Protein AF-A0A859IJ41-F1 (afdb_monomer_lite)

Secondary structure (DSSP, 8-state):
--GGGPPPPP-PPPPHHHHHHHHHHHHHHHHHHHHHHHHHHHHHHHHHHHHHHHHHHTTS--HHHHHHHHHHHHHHHHHHHHHHHHHHHHS-HHHHHHHHHHHHHHHHHHHHH-GGGGSSHHHHHHHHHHHHHHHTTSHHHHHHHHHHHS-TTTHHHHHHHHHHHHHHHH-STTHHHHHTTT-SEE--BHHHHB-TTT-BTTBPPBPHHHHHHHHHT-EE--B-B-STT--TT-SSHHHHHIIIIIIS--S---BS-HHHHHHHHHHT-

pLDDT: mean 85.15, std 8.16, range [50.81, 94.88]

Foldseek 3Di:
DDDPFAADDDDDDDDPVCCVVVLVVVLVVVLVCLQLLLLLLLLLVCLLVVCVVVCVVVVNDDPVLSVVLVVLLVVLLVVLLVVLLVVLVRGDLVCQSVVLSVQLNVLSVCCVPPCVCSNDSVSSSVSSNSNSNSSNSSPNNSVVSLPVSDDPVCSVVSVVVSCCSNVSSNPDPCVVVVCLVPAQADEEALCQQWPPVPAAAVRTDGDCVLVSCVVSVHAYEYDDQEQVDDPNRYPGSLVVLCCVVVPSVHPYYHYPCVVVVVVSVVVVD

InterPro domains:
  IPR011701 Major facilitator superfamily [PF07690] (34-172)
  IPR017946 PLC-like phosphodiesterase, TIM beta/alpha-barrel domain superfamily [SSF51695] (171-265)
  IPR021159 Glycerate/sugar phosphate transporter, conserved site [PS00942] (154-170)
  IPR030395 Glycerophosphodiester phosphodiesterase domain [PF03009] (176-260)
  IPR036259 MFS transporter superfamily [G3DSA:1.20.1250.20] (18-194)
  IPR036259 MFS transporter superfamily [SSF103473] (9-192)
  IPR051337 Organophosphate:Pi Antiporter [PTHR43826] (9-180)

Organism: Glaesserella parasuis (NCBI:txid738)

Sequence (269 aa):
MFGPFKPAPHIPELPKEKIDSTYNRLRWQVFAGIFFGYAAYYFVRANFDLAQKGLIEAGMYTKAELGVIGTAAGLAYGLSKFFMATISDRSNPRVFLPFGLLLSGLCMTMMGLMPWATSGILVMWVMIFLNGWFQGMGWPPCGRTMVHWWSKSERGTIVSIWNTAHNLGGMVPGAMAEVAKYADGVGPGWYMLIDKEKSKVGNIVYTPLVKELAQYKMELHPYTVRKDALPELFTNIDEMYDALLNKAGATAVFTDFPDTGVEFLKKGK

Radius of gyration: 24.23 Å; chains: 1; bounding box: 66×49×61 Å

Structure (mmCIF, N/CA/C/O backbone):
data_AF-A0A859IJ41-F1
#
_entry.id   AF-A0A859IJ41-F1
#
loop_
_atom_site.group_PDB
_atom_site.id
_atom_site.type_symbol
_atom_site.label_atom_id
_atom_site.label_alt_id
_atom_site.label_comp_id
_atom_site.label_asym_id
_atom_site.label_entity_id
_atom_site.label_seq_id
_atom_site.pdbx_PDB_ins_code
_atom_site.Cartn_x
_atom_site.Cartn_y
_atom_site.Cartn_z
_atom_site.occupancy
_atom_site.B_iso_or_equiv
_atom_site.auth_seq_id
_atom_site.auth_comp_id
_atom_site.auth_asym_id
_atom_site.auth_atom_id
_atom_site.pdbx_PDB_model_num
ATOM 1 N N . MET A 1 1 ? -24.749 14.370 11.837 1.00 57.69 1 MET A N 1
ATOM 2 C CA . MET A 1 1 ? -24.092 13.501 10.839 1.00 57.69 1 MET A CA 1
ATOM 3 C C . MET A 1 1 ? -25.152 12.838 9.984 1.00 57.69 1 MET A C 1
ATOM 5 O O . MET A 1 1 ? -26.158 12.401 10.537 1.00 57.69 1 MET A O 1
ATOM 9 N N . PHE A 1 2 ? -24.967 12.820 8.668 1.00 60.72 2 PHE A N 1
ATOM 10 C CA . PHE A 1 2 ? -25.994 12.381 7.725 1.00 60.72 2 PHE A CA 1
ATOM 11 C C . PHE A 1 2 ? -25.864 10.886 7.398 1.00 60.72 2 PHE A C 1
ATOM 13 O O . PHE A 1 2 ? -24.758 10.371 7.243 1.00 60.72 2 PHE A O 1
ATOM 20 N N . GLY A 1 3 ? -27.008 10.203 7.299 1.00 69.81 3 GLY A N 1
ATOM 21 C CA . GLY A 1 3 ? -27.119 8.853 6.738 1.00 69.81 3 GLY A CA 1
ATOM 22 C C . GLY A 1 3 ? -26.266 7.765 7.423 1.00 69.81 3 GLY A C 1
ATOM 23 O O . GLY A 1 3 ? -26.246 7.696 8.655 1.00 69.81 3 GLY A O 1
ATOM 24 N N . PRO A 1 4 ? -25.590 6.892 6.649 1.00 70.44 4 PRO A N 1
ATOM 25 C CA . PRO A 1 4 ? -24.960 5.659 7.138 1.00 70.44 4 PRO A CA 1
ATOM 26 C C . PRO A 1 4 ? -23.693 5.889 7.981 1.00 70.44 4 PRO A C 1
ATOM 28 O O . PRO A 1 4 ? -23.189 4.957 8.600 1.00 70.44 4 PRO A O 1
ATOM 31 N N . PHE A 1 5 ? -23.187 7.125 8.060 1.00 78.50 5 PHE A N 1
ATOM 32 C CA . PHE A 1 5 ? -21.985 7.448 8.834 1.00 78.50 5 PHE A CA 1
ATOM 33 C C . PHE A 1 5 ? -22.245 7.735 10.312 1.00 78.50 5 PHE A C 1
ATOM 35 O O . PHE A 1 5 ? -21.284 7.923 11.055 1.00 78.50 5 PHE A O 1
ATOM 42 N N . LYS A 1 6 ? -23.509 7.773 10.756 1.00 80.56 6 LYS A N 1
ATOM 43 C CA . LYS A 1 6 ? -23.862 8.083 12.150 1.00 80.56 6 LYS A CA 1
ATOM 44 C C . LYS A 1 6 ? -23.066 7.219 13.148 1.00 80.56 6 LYS A C 1
ATOM 46 O O . LYS A 1 6 ? -22.916 6.018 12.909 1.00 80.56 6 LYS A O 1
ATOM 51 N N . PRO A 1 7 ? -22.589 7.802 14.268 1.00 77.56 7 PRO A N 1
ATOM 52 C CA . PRO A 1 7 ? -21.970 7.043 15.350 1.00 77.56 7 PRO A CA 1
ATOM 53 C C . PRO A 1 7 ? -22.836 5.861 15.780 1.00 77.56 7 PRO A C 1
ATOM 55 O O . PRO A 1 7 ? -24.066 5.942 15.741 1.00 77.56 7 PRO A O 1
ATOM 58 N N . ALA A 1 8 ? -22.193 4.773 16.204 1.00 78.75 8 ALA A N 1
ATOM 59 C CA . ALA A 1 8 ? -22.917 3.640 16.761 1.00 78.75 8 ALA A CA 1
ATOM 60 C C . ALA A 1 8 ? -23.734 4.090 17.993 1.00 78.75 8 ALA A C 1
ATOM 62 O O . ALA A 1 8 ? -23.222 4.885 18.788 1.00 78.75 8 ALA A O 1
ATOM 63 N N . PRO A 1 9 ? -24.984 3.616 18.150 1.00 80.50 9 PRO A N 1
ATOM 64 C CA . PRO A 1 9 ? -25.791 3.929 19.323 1.00 80.50 9 PRO A CA 1
ATOM 65 C C . PRO A 1 9 ? -25.142 3.357 20.587 1.00 80.50 9 PRO A C 1
ATOM 67 O O . PRO A 1 9 ? -24.426 2.356 20.530 1.00 80.50 9 PRO A O 1
ATOM 70 N N . HIS A 1 10 ? -25.404 3.994 21.727 1.00 80.94 10 HIS A N 1
ATOM 71 C CA . HIS A 1 10 ? -24.947 3.495 23.019 1.00 80.94 10 HIS A CA 1
ATOM 72 C C . HIS A 1 10 ? -25.639 2.163 23.342 1.00 80.94 10 HIS A C 1
ATOM 74 O O . HIS A 1 10 ? -26.857 2.049 23.207 1.00 80.94 10 HIS A O 1
ATOM 80 N N . ILE A 1 11 ? -24.865 1.162 23.762 1.00 85.00 11 ILE A N 1
ATOM 81 C CA . ILE A 1 11 ? -25.346 -0.185 24.101 1.00 85.00 11 ILE A CA 1
ATOM 82 C C . ILE A 1 11 ? -25.153 -0.377 25.613 1.00 85.00 11 ILE A C 1
ATOM 84 O O . ILE A 1 11 ? -24.144 0.101 26.135 1.00 85.00 11 ILE A O 1
ATOM 88 N N . PRO A 1 12 ? -26.090 -1.026 26.333 1.00 87.19 12 PRO A N 1
ATOM 89 C CA . PRO A 1 12 ? -25.885 -1.366 27.740 1.00 87.19 12 PRO A CA 1
ATOM 90 C C . PRO A 1 12 ? -24.639 -2.241 27.934 1.00 87.19 12 PRO A C 1
ATOM 92 O O . PRO A 1 12 ? -24.283 -3.042 27.066 1.00 87.19 12 PRO A O 1
ATOM 95 N N . GLU A 1 13 ? -23.984 -2.082 29.083 1.00 85.50 13 GLU A N 1
ATOM 96 C CA . GLU A 1 13 ? -22.797 -2.862 29.429 1.00 85.50 13 GLU A CA 1
ATOM 97 C C . GLU A 1 13 ? -23.112 -4.361 29.511 1.00 85.50 13 GLU A C 1
ATOM 99 O O . GLU A 1 13 ? -24.193 -4.781 29.932 1.00 85.50 13 GLU A O 1
ATOM 104 N N . LEU A 1 14 ? -22.148 -5.181 29.090 1.00 87.06 14 LEU A N 1
ATOM 105 C CA . LEU A 1 14 ? -22.242 -6.632 29.215 1.00 87.06 14 LEU A CA 1
ATOM 106 C C . LEU A 1 14 ? -22.078 -7.057 30.687 1.00 87.06 14 LEU A C 1
ATOM 108 O O . LEU A 1 14 ? -21.409 -6.359 31.450 1.00 87.06 14 LEU A O 1
ATOM 112 N N . PRO A 1 15 ? -22.613 -8.229 31.085 1.00 90.81 15 PRO A N 1
ATOM 113 C CA . PRO A 1 15 ? -22.329 -8.815 32.394 1.00 90.81 15 PRO A CA 1
ATOM 114 C C . PRO A 1 15 ? -20.819 -8.934 32.626 1.00 90.81 15 PRO A C 1
ATOM 116 O O . PRO A 1 15 ? -20.097 -9.340 31.708 1.00 90.81 15 PRO A O 1
ATOM 119 N N . LYS A 1 16 ? -20.350 -8.599 33.836 1.00 87.62 16 LYS A N 1
ATOM 120 C CA . LYS A 1 16 ? -18.917 -8.479 34.171 1.00 87.62 16 LYS A CA 1
ATOM 121 C C . LYS A 1 16 ? -18.117 -9.729 33.813 1.00 87.62 16 LYS A C 1
ATOM 123 O O . LYS A 1 16 ? -17.000 -9.626 33.320 1.00 87.62 16 LYS A O 1
ATOM 128 N N . GLU A 1 17 ? -18.726 -10.898 33.953 1.00 91.69 17 GLU A N 1
ATOM 129 C CA . GLU A 1 17 ? -18.124 -12.208 33.693 1.00 91.69 17 GLU A CA 1
ATOM 130 C C . GLU A 1 17 ? -17.807 -12.433 32.204 1.00 91.69 17 GLU A C 1
ATOM 132 O O . GLU A 1 17 ? -16.974 -13.267 31.853 1.00 91.69 17 GLU A O 1
ATOM 137 N N . LYS A 1 18 ? -18.474 -11.701 31.302 1.00 89.94 18 LYS A N 1
ATOM 138 C CA . LYS A 1 18 ? -18.311 -11.821 29.845 1.00 89.94 18 LYS A CA 1
ATOM 139 C C . LYS A 1 18 ? -17.486 -10.692 29.230 1.00 89.94 18 LYS A C 1
ATOM 141 O O . LYS A 1 18 ? -17.192 -10.771 28.034 1.00 89.94 18 LYS A O 1
ATOM 146 N N . ILE A 1 19 ? -17.133 -9.656 29.998 1.00 89.88 19 ILE A N 1
ATOM 147 C CA . ILE A 1 19 ? -16.443 -8.470 29.474 1.00 89.88 19 ILE A CA 1
ATOM 148 C C . ILE A 1 19 ? -15.072 -8.858 28.921 1.00 89.88 19 ILE A C 1
ATOM 150 O O . ILE A 1 19 ? -14.836 -8.643 27.736 1.00 89.88 19 ILE A O 1
ATOM 154 N N . ASP A 1 20 ? -14.214 -9.499 29.714 1.00 89.75 20 ASP A N 1
ATOM 155 C CA . ASP A 1 20 ? -12.816 -9.746 29.325 1.00 89.75 20 ASP A CA 1
ATOM 156 C C . ASP A 1 20 ? -12.685 -10.655 28.097 1.00 89.75 20 ASP A C 1
ATOM 158 O O . ASP A 1 20 ? -11.930 -10.370 27.162 1.00 89.75 20 ASP A O 1
ATOM 162 N N . SER A 1 21 ? -13.463 -11.739 28.055 1.00 91.25 21 SER A N 1
ATOM 163 C CA . SER A 1 21 ? -13.461 -12.674 26.923 1.00 91.25 21 SER A CA 1
ATOM 164 C C . SER A 1 21 ? -13.978 -12.013 25.643 1.00 91.25 21 SER A C 1
ATOM 166 O O . SER A 1 21 ? -13.378 -12.151 24.571 1.00 91.25 21 SER A O 1
ATOM 168 N N . THR A 1 22 ? -15.059 -11.238 25.751 1.00 91.25 22 THR A N 1
ATOM 169 C CA . THR A 1 22 ? -15.644 -10.521 24.613 1.00 91.25 22 THR A CA 1
ATOM 170 C C . THR A 1 22 ? -14.724 -9.403 24.136 1.00 91.25 22 THR A C 1
ATOM 172 O O . THR A 1 22 ? -14.537 -9.247 22.928 1.00 91.25 22 THR A O 1
ATOM 175 N N . TYR A 1 23 ? -14.114 -8.665 25.062 1.00 90.88 23 TYR A N 1
ATOM 176 C CA . TYR A 1 23 ? -13.190 -7.575 24.775 1.00 90.88 23 TYR A CA 1
ATOM 177 C C . TYR A 1 23 ? -11.980 -8.079 23.991 1.00 90.88 23 TYR A C 1
ATOM 179 O O . TYR A 1 23 ? -11.709 -7.573 22.903 1.00 90.88 23 TYR A O 1
ATOM 187 N N . ASN A 1 24 ? -11.313 -9.135 24.471 1.00 90.56 24 ASN A N 1
ATOM 188 C CA . ASN A 1 24 ? -10.146 -9.713 23.799 1.00 90.56 24 ASN A CA 1
ATOM 189 C C . ASN A 1 24 ? -10.470 -10.212 22.386 1.00 90.56 24 ASN A C 1
ATOM 191 O O . ASN A 1 24 ? -9.723 -9.938 21.445 1.00 90.56 24 ASN A O 1
ATOM 195 N N . ARG A 1 25 ? -11.611 -10.887 22.205 1.00 94.00 25 ARG A N 1
ATOM 196 C CA . ARG A 1 25 ? -12.050 -11.353 20.882 1.00 94.00 25 ARG A CA 1
ATOM 197 C C . ARG A 1 25 ? -12.327 -10.191 19.928 1.00 94.00 25 ARG A C 1
ATOM 199 O O . ARG A 1 25 ? -11.827 -10.183 18.804 1.00 94.00 25 ARG A O 1
ATOM 206 N N . LEU A 1 26 ? -13.127 -9.214 20.361 1.00 93.75 26 LEU A N 1
ATOM 207 C CA . LEU A 1 26 ? -13.517 -8.085 19.513 1.00 93.75 26 LEU A CA 1
ATOM 208 C C . LEU A 1 26 ? -12.324 -7.197 19.166 1.00 93.75 26 LEU A C 1
ATOM 210 O O . LEU A 1 26 ? -12.249 -6.695 18.051 1.00 93.75 26 LEU A O 1
ATOM 214 N N . ARG A 1 27 ? -11.371 -7.047 20.084 1.00 93.38 27 ARG A N 1
ATOM 215 C CA . ARG A 1 27 ? -10.144 -6.282 19.875 1.00 93.38 27 ARG A CA 1
ATOM 216 C C . ARG A 1 27 ? -9.342 -6.796 18.686 1.00 93.38 27 ARG A C 1
ATOM 218 O O . ARG A 1 27 ? -8.993 -6.018 17.801 1.00 93.38 27 ARG A O 1
ATOM 225 N N . TRP A 1 28 ? -9.105 -8.104 18.632 1.00 93.81 28 TRP A N 1
ATOM 226 C CA . TRP A 1 28 ? -8.393 -8.730 17.517 1.00 93.81 28 TRP A CA 1
ATOM 227 C C . TRP A 1 28 ? -9.226 -8.777 16.236 1.00 93.81 28 TRP A C 1
ATOM 229 O O . TRP A 1 28 ? -8.683 -8.579 15.152 1.00 93.81 28 TRP A O 1
ATOM 239 N N . GLN A 1 29 ? -10.546 -8.945 16.344 1.00 93.81 29 GLN A N 1
ATOM 240 C CA . GLN A 1 29 ? -11.439 -8.860 15.187 1.00 93.81 29 GLN A CA 1
ATOM 241 C C . GLN A 1 29 ? -11.412 -7.462 14.550 1.00 93.81 29 GLN A C 1
ATOM 243 O O . GLN A 1 29 ? -11.312 -7.326 13.331 1.00 93.81 29 GLN A O 1
ATOM 248 N N . VAL A 1 30 ? -11.480 -6.417 15.375 1.00 93.25 30 VAL A N 1
ATOM 249 C CA . VAL A 1 30 ? -11.404 -5.024 14.932 1.00 93.25 30 VAL A CA 1
ATOM 250 C C . VAL A 1 30 ? -10.023 -4.725 14.360 1.00 93.25 30 VAL A C 1
ATOM 252 O O . VAL A 1 30 ? -9.954 -4.110 13.298 1.00 93.25 30 VAL A O 1
ATOM 255 N N . PHE A 1 31 ? -8.951 -5.202 15.005 1.00 94.62 31 PHE A N 1
ATOM 256 C CA . PHE A 1 31 ? -7.584 -5.087 14.495 1.00 94.62 31 PHE A CA 1
ATOM 257 C C . PHE A 1 31 ? -7.453 -5.677 13.091 1.00 94.62 31 PHE A C 1
ATOM 259 O O . PHE A 1 31 ? -7.026 -4.981 12.175 1.00 94.62 31 PHE A O 1
ATOM 266 N N . ALA A 1 32 ? -7.876 -6.930 12.903 1.00 93.69 32 ALA A N 1
ATOM 267 C CA . ALA A 1 32 ? -7.837 -7.594 11.605 1.00 93.69 32 ALA A CA 1
ATOM 268 C C . ALA A 1 32 ? -8.638 -6.809 10.553 1.00 93.69 32 ALA A C 1
ATOM 270 O O . ALA A 1 32 ? -8.162 -6.610 9.438 1.00 93.69 32 ALA A O 1
ATOM 271 N N . GLY A 1 33 ? -9.814 -6.290 10.922 1.00 93.12 33 GLY A N 1
ATOM 272 C CA . GLY A 1 33 ? -10.642 -5.471 10.036 1.00 93.12 33 GLY A CA 1
ATOM 273 C C . GLY A 1 33 ? -9.942 -4.197 9.551 1.00 93.12 33 GLY A C 1
ATOM 274 O O . GLY A 1 33 ? -9.912 -3.938 8.349 1.00 93.12 33 GLY A O 1
ATOM 275 N N . ILE A 1 34 ? -9.344 -3.415 10.457 1.00 93.88 34 ILE A N 1
ATOM 276 C CA . ILE A 1 34 ? -8.607 -2.197 10.071 1.00 93.88 34 ILE A CA 1
ATOM 277 C C . ILE A 1 34 ? -7.269 -2.511 9.389 1.00 93.88 34 ILE A C 1
ATOM 279 O O . ILE A 1 34 ? -6.799 -1.711 8.587 1.00 93.88 34 ILE A O 1
ATOM 283 N N . PHE A 1 35 ? -6.655 -3.657 9.688 1.00 93.50 35 PHE A N 1
ATOM 284 C CA . PHE A 1 35 ? -5.400 -4.103 9.086 1.00 93.50 35 PHE A CA 1
ATOM 285 C C . PHE A 1 35 ? -5.597 -4.496 7.619 1.00 93.50 35 PHE A C 1
ATOM 287 O O . PHE A 1 35 ? -5.024 -3.871 6.730 1.00 93.50 35 PHE A O 1
ATOM 294 N N . PHE A 1 36 ? -6.468 -5.473 7.349 1.00 91.94 36 PHE A N 1
ATOM 295 C CA . PHE A 1 36 ? -6.749 -5.925 5.984 1.00 91.94 36 PHE A CA 1
ATOM 296 C C . PHE A 1 36 ? -7.495 -4.873 5.175 1.00 91.94 36 PHE A C 1
ATOM 298 O O . PHE A 1 36 ? -7.224 -4.702 3.988 1.00 91.94 36 PHE A O 1
ATOM 305 N N . GLY A 1 37 ? -8.388 -4.125 5.827 1.00 91.50 37 GLY A N 1
ATOM 306 C CA . GLY A 1 37 ? -9.052 -2.990 5.210 1.00 91.50 37 GLY A CA 1
ATOM 307 C C . GLY A 1 37 ? -8.036 -1.993 4.665 1.00 91.50 37 GLY A C 1
ATOM 308 O O . GLY A 1 37 ? -8.114 -1.627 3.500 1.00 91.50 37 GLY A O 1
ATOM 309 N N . TYR A 1 38 ? -7.038 -1.611 5.462 1.00 91.50 38 TYR A N 1
ATOM 310 C CA . TYR A 1 38 ? -6.019 -0.660 5.030 1.00 91.50 38 TYR A CA 1
ATOM 311 C C . TYR A 1 38 ? -4.987 -1.248 4.056 1.00 91.50 38 TYR A C 1
ATOM 313 O O . TYR A 1 38 ? -4.563 -0.554 3.131 1.00 91.50 38 TYR A O 1
ATOM 321 N N . ALA A 1 39 ? -4.645 -2.533 4.179 1.00 89.69 39 ALA A N 1
ATOM 322 C CA . ALA A 1 39 ? -3.850 -3.231 3.167 1.00 89.69 39 ALA A CA 1
ATOM 323 C C . ALA A 1 39 ? -4.533 -3.179 1.785 1.00 89.69 39 ALA A C 1
ATOM 325 O O . ALA A 1 39 ? -3.880 -2.917 0.778 1.00 89.69 39 ALA A O 1
ATOM 326 N N . ALA A 1 40 ? -5.861 -3.317 1.724 1.00 89.81 40 ALA A N 1
ATOM 327 C CA . ALA A 1 40 ? -6.605 -3.203 0.470 1.00 89.81 40 ALA A CA 1
ATOM 328 C C . ALA A 1 40 ? -6.557 -1.788 -0.147 1.00 89.81 40 ALA A C 1
ATOM 330 O O . ALA A 1 40 ? -6.523 -1.665 -1.369 1.00 89.81 40 ALA A O 1
ATOM 331 N N . TYR A 1 41 ? -6.486 -0.717 0.658 1.00 90.75 41 TYR A N 1
ATOM 332 C CA . TYR A 1 41 ? -6.252 0.642 0.134 1.00 90.75 41 TYR A CA 1
ATOM 333 C C . TYR A 1 41 ? -4.909 0.722 -0.610 1.00 90.75 41 TYR A C 1
ATOM 335 O O . TYR A 1 41 ? -4.834 1.274 -1.712 1.00 90.75 41 TYR A O 1
ATOM 343 N N . TYR A 1 42 ? -3.862 0.123 -0.032 1.00 86.38 42 TYR A N 1
ATOM 344 C CA . TYR A 1 42 ? -2.531 0.056 -0.642 1.00 86.38 42 TYR A CA 1
ATOM 345 C C . TYR A 1 42 ? -2.510 -0.791 -1.914 1.00 86.38 42 TYR A C 1
ATOM 347 O O . TYR A 1 42 ? -1.907 -0.373 -2.900 1.00 86.38 42 TYR A O 1
ATOM 355 N N . PHE A 1 43 ? -3.252 -1.898 -1.930 1.00 83.81 43 PHE A N 1
ATOM 356 C CA . PHE A 1 43 ? -3.424 -2.714 -3.128 1.00 83.81 43 PHE A CA 1
ATOM 357 C C . PHE A 1 43 ? -4.023 -1.897 -4.284 1.00 83.81 43 PHE A C 1
ATOM 359 O O . PHE A 1 43 ? -3.477 -1.868 -5.382 1.00 83.81 43 PHE A O 1
ATOM 366 N N . VAL A 1 44 ? -5.107 -1.154 -4.028 1.00 84.25 44 VAL A N 1
ATOM 367 C CA . VAL A 1 44 ? -5.748 -0.310 -5.054 1.00 84.25 44 VAL A CA 1
ATOM 368 C C . VAL A 1 44 ? -4.825 0.821 -5.515 1.00 84.25 44 VAL A C 1
ATOM 370 O O . VAL A 1 44 ? -4.857 1.202 -6.684 1.00 84.25 44 VAL A O 1
ATOM 373 N N . ARG A 1 45 ? -3.984 1.349 -4.618 1.00 82.44 45 ARG A N 1
ATOM 374 C CA . ARG A 1 45 ? -3.040 2.431 -4.927 1.00 82.44 45 ARG A CA 1
ATOM 375 C C . ARG A 1 45 ? -1.963 1.998 -5.925 1.00 82.44 45 ARG A C 1
ATOM 377 O O . ARG A 1 45 ? -1.610 2.795 -6.786 1.00 82.44 45 ARG A O 1
ATOM 384 N N . ALA A 1 46 ? -1.484 0.758 -5.836 1.00 78.88 46 ALA A N 1
ATOM 385 C CA . ALA A 1 46 ? -0.433 0.243 -6.715 1.00 78.88 46 ALA A CA 1
ATOM 386 C C . ALA A 1 46 ? -0.879 0.104 -8.186 1.00 78.88 46 ALA A C 1
ATOM 388 O O . ALA A 1 46 ? -0.050 0.148 -9.092 1.00 78.88 46 ALA A O 1
ATOM 389 N N . ASN A 1 47 ? -2.185 -0.024 -8.447 1.00 77.31 47 ASN A N 1
ATOM 390 C CA . ASN A 1 47 ? -2.710 -0.312 -9.785 1.00 77.31 47 ASN A CA 1
ATOM 391 C C . ASN A 1 47 ? -2.325 0.732 -10.843 1.00 77.31 47 ASN A C 1
ATOM 393 O O . ASN A 1 47 ? -2.011 0.364 -11.973 1.00 77.31 47 ASN A O 1
ATOM 397 N N . PHE A 1 48 ? -2.345 2.024 -10.499 1.00 79.56 48 PHE A N 1
ATOM 398 C CA . PHE A 1 48 ? -1.998 3.074 -11.460 1.00 79.56 48 PHE A CA 1
ATOM 399 C C . PHE A 1 48 ? -0.510 3.034 -11.820 1.00 79.56 48 PHE A C 1
ATOM 401 O O . PHE A 1 48 ? -0.172 3.097 -13.000 1.00 79.56 48 PHE A O 1
ATOM 408 N N . ASP A 1 49 ? 0.368 2.861 -10.830 1.00 78.00 49 ASP A N 1
ATOM 409 C CA . ASP A 1 49 ? 1.815 2.792 -11.054 1.00 78.00 49 ASP A CA 1
ATOM 410 C C . ASP A 1 49 ? 2.201 1.572 -11.904 1.00 78.00 49 ASP A C 1
ATOM 412 O O . ASP A 1 49 ? 3.048 1.682 -12.792 1.00 78.00 49 ASP A O 1
ATOM 416 N N . LEU A 1 50 ? 1.517 0.439 -11.713 1.00 73.75 50 LEU A N 1
ATOM 417 C CA . LEU A 1 50 ? 1.680 -0.753 -12.551 1.00 73.75 50 LEU A CA 1
ATOM 418 C C . LEU A 1 50 ? 1.179 -0.532 -13.989 1.00 73.75 50 LEU A C 1
ATOM 420 O O . LEU A 1 50 ? 1.789 -1.019 -14.942 1.00 73.75 50 LEU A O 1
ATOM 424 N N . ALA A 1 51 ? 0.091 0.222 -14.165 1.00 73.31 51 ALA A N 1
ATOM 425 C CA . ALA A 1 51 ? -0.502 0.481 -15.476 1.00 73.31 51 ALA A CA 1
ATOM 426 C C . ALA A 1 51 ? 0.292 1.490 -16.326 1.00 73.31 51 ALA A C 1
ATOM 428 O O . ALA A 1 51 ? 0.242 1.416 -17.554 1.00 73.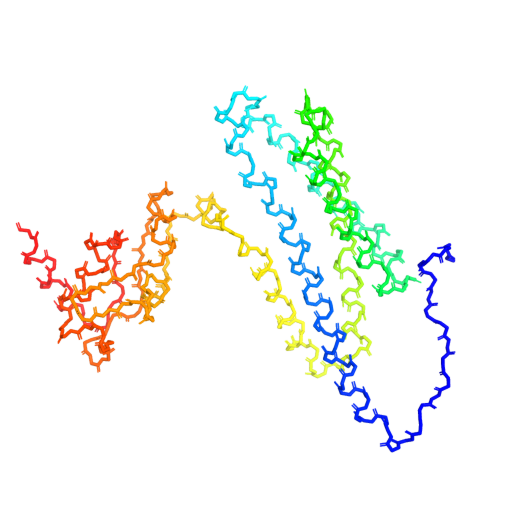31 51 ALA A O 1
ATOM 429 N N . GLN A 1 52 ? 1.046 2.412 -15.710 1.00 73.81 52 GLN A N 1
ATOM 430 C CA . GLN A 1 52 ? 1.781 3.472 -16.420 1.00 73.81 52 GLN A CA 1
ATOM 431 C C . GLN A 1 52 ? 2.685 2.932 -17.533 1.00 73.81 52 GLN A C 1
ATOM 433 O O . GLN A 1 52 ? 2.687 3.476 -18.636 1.00 73.81 52 GLN A O 1
ATOM 438 N N . LYS A 1 53 ? 3.428 1.848 -17.273 1.00 74.56 53 LYS A N 1
ATOM 439 C CA . LYS A 1 53 ? 4.322 1.246 -18.273 1.00 74.56 53 LYS A CA 1
ATOM 440 C C . LYS A 1 53 ? 3.545 0.756 -19.499 1.00 74.56 53 LYS A C 1
ATOM 442 O O . LYS A 1 53 ? 3.910 1.107 -20.616 1.00 74.56 53 LYS A O 1
ATOM 447 N N . GLY A 1 54 ? 2.450 0.024 -19.286 1.00 68.62 54 GLY A N 1
ATOM 448 C CA . GLY A 1 54 ? 1.607 -0.480 -20.374 1.00 68.62 54 GLY A CA 1
ATOM 449 C C . GLY A 1 54 ? 0.952 0.638 -21.191 1.00 68.62 54 GLY A C 1
ATOM 450 O O . GLY A 1 54 ? 0.864 0.538 -22.410 1.00 68.62 54 GLY A O 1
ATOM 451 N N . LEU A 1 55 ? 0.561 1.741 -20.544 1.00 74.75 55 LEU A N 1
ATOM 452 C CA . LEU A 1 55 ? -0.002 2.914 -21.224 1.00 74.75 55 LEU A CA 1
ATOM 453 C C . LEU A 1 55 ? 1.017 3.626 -22.127 1.00 74.75 55 LEU A C 1
ATOM 455 O O . LEU A 1 55 ? 0.649 4.128 -23.191 1.00 74.75 55 LEU A O 1
ATOM 459 N N . ILE A 1 56 ? 2.290 3.650 -21.720 1.00 75.19 56 ILE A N 1
ATOM 460 C CA . ILE A 1 56 ? 3.388 4.199 -22.528 1.00 75.19 56 ILE A CA 1
ATOM 461 C C . ILE A 1 56 ? 3.703 3.270 -23.703 1.00 75.19 56 ILE A C 1
ATOM 463 O O . ILE A 1 56 ? 3.835 3.736 -24.832 1.00 75.19 56 ILE A O 1
ATOM 467 N N . GLU A 1 57 ? 3.806 1.961 -23.457 1.00 70.75 57 GLU A N 1
ATOM 468 C CA . GLU A 1 57 ? 4.111 0.959 -24.491 1.00 70.75 57 GLU A CA 1
ATOM 469 C C . GLU A 1 57 ? 3.012 0.868 -25.559 1.00 70.75 57 GLU A C 1
ATOM 471 O O . GLU A 1 57 ? 3.314 0.687 -26.735 1.00 70.75 57 GLU A O 1
ATOM 476 N N . ALA A 1 58 ? 1.749 1.073 -25.175 1.00 70.06 58 ALA A N 1
ATOM 477 C CA . ALA A 1 58 ? 0.619 1.162 -26.099 1.00 70.06 58 ALA A CA 1
ATOM 478 C C . ALA A 1 58 ? 0.553 2.494 -26.877 1.00 70.06 58 ALA A C 1
ATOM 480 O O . ALA A 1 58 ? -0.350 2.681 -27.691 1.00 70.06 58 ALA A O 1
ATOM 481 N N . GLY A 1 59 ? 1.468 3.438 -26.618 1.00 73.06 59 GLY A N 1
ATOM 482 C CA . GLY A 1 59 ? 1.492 4.753 -27.263 1.00 73.06 59 GLY A CA 1
ATOM 483 C C . GLY A 1 59 ? 0.319 5.661 -26.881 1.00 73.06 59 GLY A C 1
ATOM 484 O O . GLY A 1 59 ? 0.057 6.633 -27.584 1.00 73.06 59 GLY A O 1
ATOM 485 N N . MET A 1 60 ? -0.397 5.354 -25.792 1.00 74.12 60 MET A N 1
ATOM 486 C CA . MET A 1 60 ? -1.578 6.115 -25.367 1.00 74.12 60 MET A CA 1
ATOM 487 C C . MET A 1 60 ? -1.206 7.401 -24.628 1.00 74.12 60 MET A C 1
ATOM 489 O O . MET A 1 60 ? -1.921 8.392 -24.738 1.00 74.12 60 MET A O 1
ATOM 493 N N . TYR A 1 61 ? -0.104 7.377 -23.870 1.00 80.25 61 TYR A N 1
ATOM 494 C CA . TYR A 1 61 ? 0.362 8.513 -23.077 1.00 80.25 61 TYR A CA 1
ATOM 495 C C . TYR A 1 61 ? 1.886 8.594 -23.030 1.00 80.25 61 TYR A C 1
ATOM 497 O O . TYR A 1 61 ? 2.594 7.586 -22.991 1.00 80.25 61 TYR A O 1
ATOM 505 N N . THR A 1 62 ? 2.401 9.814 -22.944 1.00 86.12 62 THR A N 1
ATOM 506 C CA . THR A 1 62 ? 3.811 10.080 -22.657 1.00 86.12 62 THR A CA 1
ATOM 507 C C . THR A 1 62 ? 4.092 10.039 -21.153 1.00 86.12 62 THR A C 1
ATOM 509 O O . THR A 1 62 ? 3.213 10.250 -20.312 1.00 86.12 62 THR A O 1
ATOM 512 N N . LYS A 1 63 ? 5.365 9.839 -20.785 1.00 82.69 63 LYS A N 1
ATOM 513 C CA . LYS A 1 63 ? 5.814 9.929 -19.382 1.00 82.69 63 LYS A CA 1
ATOM 514 C C . LYS A 1 63 ? 5.468 11.278 -18.740 1.00 82.69 63 LYS A C 1
ATOM 516 O O . LYS A 1 63 ? 5.129 11.318 -17.562 1.00 82.69 63 LYS A O 1
ATOM 521 N N . ALA A 1 64 ? 5.549 12.368 -19.506 1.00 88.38 64 ALA A N 1
ATOM 522 C CA . ALA A 1 64 ? 5.242 13.708 -19.016 1.00 88.38 64 ALA A CA 1
ATOM 523 C C . ALA A 1 64 ? 3.748 13.862 -18.685 1.00 88.38 64 ALA A C 1
ATOM 525 O O . ALA A 1 64 ? 3.404 14.354 -17.612 1.00 88.38 64 ALA A O 1
ATOM 526 N N . GLU A 1 65 ? 2.863 13.379 -19.559 1.00 87.31 65 GLU A N 1
ATOM 527 C CA . GLU A 1 65 ? 1.410 13.438 -19.350 1.00 87.31 65 GLU A CA 1
ATOM 528 C C . GLU A 1 65 ? 0.970 12.581 -18.159 1.00 87.31 65 GLU A C 1
ATOM 530 O O . GLU A 1 65 ? 0.192 13.043 -17.323 1.00 87.31 65 GLU A O 1
ATOM 535 N N . LEU A 1 66 ? 1.523 11.371 -18.020 1.00 85.31 66 LEU A N 1
ATOM 536 C CA . LEU A 1 66 ? 1.279 10.526 -16.846 1.00 85.31 66 LEU A CA 1
ATOM 537 C C . LEU A 1 66 ? 1.810 11.162 -15.558 1.00 85.31 66 LEU A C 1
ATOM 539 O O . LEU A 1 66 ? 1.169 11.040 -14.516 1.00 85.31 66 LEU A O 1
ATOM 543 N N . GLY A 1 67 ? 2.927 11.891 -15.628 1.00 86.38 67 GLY A N 1
ATOM 544 C CA . GLY A 1 67 ? 3.432 12.694 -14.516 1.00 86.38 67 GLY A CA 1
ATOM 545 C C . GLY A 1 67 ? 2.428 13.762 -14.076 1.00 86.38 67 GLY A C 1
ATOM 546 O O . GLY A 1 67 ? 2.120 13.859 -12.888 1.00 86.38 67 GLY A O 1
ATOM 547 N N . VAL A 1 68 ? 1.850 14.506 -15.027 1.00 91.00 68 VAL A N 1
ATOM 548 C CA . VAL A 1 68 ? 0.799 15.505 -14.752 1.00 91.00 68 VAL A CA 1
ATOM 549 C C . VAL A 1 68 ? -0.434 14.850 -14.126 1.00 91.00 68 VAL A C 1
ATOM 551 O O . VAL A 1 68 ? -0.946 15.352 -13.127 1.00 91.00 68 VAL A O 1
ATOM 554 N N . ILE A 1 69 ? -0.882 13.706 -14.645 1.00 89.38 69 ILE A N 1
ATOM 555 C CA . ILE A 1 69 ? -2.000 12.934 -14.074 1.00 89.38 69 ILE A CA 1
ATOM 556 C C . ILE A 1 69 ? -1.677 12.474 -12.645 1.00 89.38 69 ILE A C 1
ATOM 558 O O . ILE A 1 69 ? -2.508 12.611 -11.748 1.00 89.38 69 ILE A O 1
ATOM 562 N N . GLY A 1 70 ? -0.454 12.002 -12.401 1.00 87.19 70 GLY A N 1
ATOM 563 C CA . GLY A 1 70 ? 0.006 11.565 -11.082 1.00 87.19 70 GLY A CA 1
ATOM 564 C C . GLY A 1 70 ? -0.027 12.670 -10.021 1.00 87.19 70 GLY A C 1
ATOM 565 O O . GLY A 1 70 ? -0.300 12.385 -8.852 1.00 87.19 70 GLY A O 1
ATOM 566 N N . THR A 1 71 ? 0.153 13.942 -10.406 1.00 91.25 71 THR A N 1
ATOM 567 C CA . THR A 1 71 ? 0.040 15.072 -9.460 1.00 91.25 71 THR A CA 1
ATOM 568 C C . THR A 1 71 ? -1.338 15.155 -8.796 1.00 91.25 71 THR A C 1
ATOM 570 O O . THR A 1 71 ? -1.437 15.554 -7.631 1.00 91.25 71 THR A O 1
ATOM 573 N N . ALA A 1 72 ? -2.391 14.708 -9.492 1.00 92.19 72 ALA A N 1
ATOM 574 C CA . ALA A 1 72 ? -3.756 14.689 -8.982 1.00 92.19 72 ALA A CA 1
ATOM 575 C C . ALA A 1 72 ? -3.882 13.829 -7.719 1.00 92.19 72 ALA A C 1
ATOM 577 O O . ALA A 1 72 ? -4.556 14.226 -6.769 1.00 92.19 72 ALA A O 1
ATOM 578 N N . ALA A 1 73 ? -3.191 12.683 -7.682 1.00 87.81 73 ALA A N 1
ATOM 579 C CA . ALA A 1 73 ? -3.229 11.764 -6.550 1.00 87.81 73 ALA A CA 1
ATOM 580 C C . ALA A 1 73 ? -2.662 12.419 -5.284 1.00 87.81 73 ALA A C 1
ATOM 582 O O . ALA A 1 73 ? -3.280 12.357 -4.221 1.00 87.81 73 ALA A O 1
ATOM 583 N N . GLY A 1 74 ? -1.507 13.084 -5.402 1.00 88.19 74 GLY A N 1
ATOM 584 C CA . GLY A 1 74 ? -0.864 13.781 -4.286 1.00 88.19 74 GLY A CA 1
ATOM 585 C C . GLY A 1 74 ? -1.707 14.943 -3.761 1.00 88.19 74 GLY A C 1
ATOM 586 O O . GLY A 1 74 ? -1.928 15.047 -2.551 1.00 88.19 74 GLY A O 1
ATOM 587 N N . LEU A 1 75 ? -2.233 15.775 -4.668 1.00 93.50 75 LEU A N 1
ATOM 588 C CA . LEU A 1 75 ? -3.085 16.913 -4.319 1.00 93.50 75 LEU A CA 1
ATOM 589 C C . LEU A 1 75 ? -4.376 16.460 -3.625 1.00 93.50 75 LEU A C 1
ATOM 591 O O . LEU A 1 75 ? -4.712 16.960 -2.549 1.00 93.50 75 LEU A O 1
ATOM 595 N N . ALA A 1 76 ? -5.076 15.488 -4.211 1.00 94.12 76 ALA A N 1
ATOM 596 C CA . ALA A 1 76 ? -6.316 14.967 -3.657 1.00 94.12 76 ALA A CA 1
ATOM 597 C C . ALA A 1 76 ? -6.104 14.304 -2.297 1.00 94.12 76 ALA A C 1
ATOM 599 O O . ALA A 1 76 ? -6.889 14.530 -1.380 1.00 94.12 76 ALA A O 1
ATOM 600 N N . TYR A 1 77 ? -5.030 13.526 -2.138 1.00 90.12 77 TYR A N 1
ATOM 601 C CA . TYR A 1 77 ? -4.710 12.869 -0.873 1.00 90.12 77 TYR A CA 1
ATOM 602 C C . TYR A 1 77 ? -4.373 13.879 0.230 1.00 90.12 77 TYR A C 1
ATOM 604 O O . TYR A 1 77 ? -4.839 13.737 1.363 1.00 90.12 77 TYR A O 1
ATOM 612 N N . GLY A 1 78 ? -3.607 14.924 -0.106 1.00 90.12 78 GLY A N 1
ATOM 613 C CA . GLY A 1 78 ? -3.297 16.022 0.807 1.00 90.12 78 GLY A CA 1
ATOM 614 C C . GLY A 1 78 ? -4.561 16.734 1.287 1.00 90.12 78 GLY A C 1
ATOM 615 O O . GLY A 1 78 ? -4.796 16.812 2.491 1.00 90.12 78 GLY A O 1
ATOM 616 N N . LEU A 1 79 ? -5.412 17.179 0.358 1.00 93.75 79 LEU A N 1
ATOM 617 C CA . LEU A 1 79 ? -6.672 17.857 0.680 1.00 93.75 79 LEU A CA 1
ATOM 618 C C . LEU A 1 79 ? -7.636 16.942 1.446 1.00 93.75 79 LEU A C 1
ATOM 620 O O . LEU A 1 79 ? -8.163 17.330 2.489 1.00 93.75 79 LEU A O 1
ATOM 624 N N . SER A 1 80 ? -7.825 15.708 0.980 1.00 93.25 80 SER A N 1
ATOM 625 C CA . SER A 1 80 ? -8.704 14.728 1.620 1.00 93.25 80 SER A CA 1
ATOM 626 C C . SER A 1 80 ? -8.315 14.481 3.073 1.00 93.25 80 SER A C 1
ATOM 628 O O . SER A 1 80 ? -9.190 14.484 3.934 1.00 93.25 80 SER A O 1
ATOM 630 N N . LYS A 1 81 ? -7.020 14.379 3.399 1.00 87.69 81 LYS A N 1
ATOM 631 C CA . LYS A 1 81 ? -6.587 14.240 4.797 1.00 87.69 81 LYS A CA 1
ATOM 632 C C . LYS A 1 81 ? -7.063 15.378 5.699 1.00 87.69 81 LYS A C 1
ATOM 634 O O . LYS A 1 81 ? -7.441 15.096 6.830 1.00 87.69 81 LYS A O 1
ATOM 639 N N . PHE A 1 82 ? -7.091 16.624 5.226 1.00 87.94 82 PHE A N 1
ATOM 640 C CA . PHE A 1 82 ? -7.594 17.747 6.025 1.00 87.94 82 PHE A CA 1
ATOM 641 C C . PHE A 1 82 ? -9.106 17.656 6.262 1.00 87.94 82 PHE A C 1
ATOM 643 O O . PHE A 1 82 ? -9.558 17.803 7.395 1.00 87.94 82 PHE A O 1
ATOM 650 N N . PHE A 1 83 ? -9.897 17.374 5.223 1.00 90.19 83 PHE A N 1
ATOM 651 C CA . PHE A 1 83 ? -11.363 17.386 5.334 1.00 90.19 83 PHE A CA 1
ATOM 652 C C . PHE A 1 83 ? -11.938 16.072 5.883 1.00 90.19 83 PHE A C 1
ATOM 654 O O . PHE A 1 83 ? -12.776 16.065 6.789 1.00 90.19 83 PHE A O 1
ATOM 661 N N . MET A 1 84 ? -11.493 14.939 5.340 1.00 88.94 84 MET A N 1
ATOM 662 C CA . MET A 1 84 ? -12.018 13.613 5.666 1.00 88.94 84 MET A CA 1
ATOM 663 C C . MET A 1 84 ? -11.583 13.136 7.050 1.00 88.94 84 MET A C 1
ATOM 665 O O . MET A 1 84 ? -12.322 12.365 7.660 1.00 88.94 84 MET A O 1
ATOM 669 N N . ALA A 1 85 ? -10.461 13.618 7.600 1.00 86.50 85 ALA A N 1
ATOM 670 C CA . ALA A 1 85 ? -10.095 13.311 8.985 1.00 86.50 85 ALA A CA 1
ATOM 671 C C . ALA A 1 85 ? -11.128 13.865 9.980 1.00 86.50 85 ALA A C 1
ATOM 673 O O . ALA A 1 85 ? -11.643 13.114 10.808 1.00 86.50 85 ALA A O 1
ATOM 674 N N . THR A 1 86 ? -11.533 15.132 9.832 1.00 88.00 86 THR A N 1
ATOM 675 C CA . THR A 1 86 ? -12.557 15.748 10.695 1.00 88.00 86 THR A CA 1
ATOM 676 C C . THR A 1 86 ? -13.916 15.056 10.570 1.00 88.00 86 THR A C 1
ATOM 678 O O . THR A 1 86 ? -14.645 14.904 11.554 1.00 88.00 86 THR A O 1
ATOM 681 N N . ILE A 1 87 ? -14.274 14.608 9.362 1.00 87.44 87 ILE A N 1
ATOM 682 C CA . ILE A 1 87 ? -15.516 13.858 9.132 1.00 87.44 87 ILE A CA 1
ATOM 683 C C . ILE A 1 87 ? -15.417 12.460 9.757 1.00 87.44 87 ILE A C 1
ATOM 685 O O . ILE A 1 87 ? -16.357 12.014 10.419 1.00 87.44 87 ILE A O 1
ATOM 689 N N . SER A 1 88 ? -14.282 11.778 9.606 1.00 87.38 88 SER A N 1
ATOM 690 C CA . SER A 1 88 ? -14.024 10.457 10.189 1.00 87.38 88 SER A CA 1
ATOM 691 C C . SER A 1 88 ? -14.126 10.463 11.718 1.00 87.38 88 SER A C 1
ATOM 693 O O . SER A 1 88 ? -14.683 9.533 12.308 1.00 87.38 88 SER A O 1
ATOM 695 N N . ASP A 1 89 ? -13.678 11.534 12.376 1.00 84.25 89 ASP A N 1
ATOM 696 C CA . ASP A 1 89 ? -13.759 11.664 13.838 1.00 84.25 89 ASP A CA 1
ATOM 697 C C . ASP A 1 89 ? -15.190 11.641 14.370 1.00 84.25 89 ASP A C 1
ATOM 699 O O . ASP A 1 89 ? -15.442 11.190 15.489 1.00 84.25 89 ASP A O 1
ATOM 703 N N . ARG A 1 90 ? -16.151 12.077 13.556 1.00 83.62 90 ARG A N 1
ATOM 704 C CA . ARG A 1 90 ? -17.575 12.033 13.896 1.00 83.62 90 ARG A CA 1
ATOM 705 C C . ARG A 1 90 ? -18.271 10.798 13.324 1.00 83.62 90 ARG A C 1
ATOM 707 O O . ARG A 1 90 ? -19.388 10.517 13.740 1.00 83.62 90 ARG A O 1
ATOM 714 N N . SER A 1 91 ? -17.619 10.061 12.420 1.00 86.06 91 SER A N 1
ATOM 715 C CA . SER A 1 91 ? -18.179 8.911 11.696 1.00 86.06 91 SER A CA 1
ATOM 716 C C . SER A 1 91 ? -18.084 7.611 12.475 1.00 86.06 91 SER A C 1
ATOM 718 O O . SER A 1 91 ? -17.261 7.466 13.376 1.00 86.06 91 SER A O 1
ATOM 720 N N . ASN A 1 92 ? -18.882 6.619 12.090 1.00 86.88 92 ASN A N 1
ATOM 721 C CA . ASN A 1 92 ? -18.645 5.231 12.468 1.00 86.88 92 ASN A CA 1
ATOM 722 C C . ASN A 1 92 ? -17.523 4.617 11.600 1.00 86.88 92 ASN A C 1
ATOM 724 O O . ASN A 1 92 ? -17.725 4.457 10.390 1.00 86.88 92 ASN A O 1
ATOM 728 N N . PRO A 1 93 ? -16.374 4.216 12.188 1.00 85.69 93 PRO A N 1
ATOM 729 C CA . PRO A 1 93 ? -15.261 3.619 11.445 1.00 85.69 93 PRO A CA 1
ATOM 730 C C . PRO A 1 93 ? -15.649 2.372 10.644 1.00 85.69 93 PRO A C 1
ATOM 732 O O . PRO A 1 93 ? -15.107 2.150 9.564 1.00 85.69 93 PRO A O 1
ATOM 735 N N . ARG A 1 94 ? -16.628 1.592 11.134 1.00 86.12 94 ARG A N 1
ATOM 736 C CA . ARG A 1 94 ? -17.094 0.353 10.487 1.00 86.12 94 ARG A CA 1
ATOM 737 C C . ARG A 1 94 ? -17.722 0.588 9.118 1.00 86.12 94 ARG A C 1
ATOM 739 O O . ARG A 1 94 ? -17.727 -0.320 8.302 1.00 86.12 94 ARG A O 1
ATOM 746 N N . VAL A 1 95 ? -18.269 1.779 8.888 1.00 88.00 95 VAL A N 1
ATOM 747 C CA . VAL A 1 95 ? -18.894 2.152 7.613 1.00 88.00 95 VAL A CA 1
ATOM 748 C C . VAL A 1 95 ? -17.960 3.041 6.804 1.00 88.00 95 VAL A C 1
ATOM 750 O O . VAL A 1 95 ? -17.823 2.855 5.600 1.00 88.00 95 VAL A O 1
ATOM 753 N N . PHE A 1 96 ? -17.279 3.979 7.464 1.00 90.56 96 PHE A N 1
ATOM 754 C CA . PHE A 1 96 ? -16.438 4.969 6.797 1.00 90.56 96 PHE A CA 1
ATOM 755 C C . PHE A 1 96 ? -15.268 4.336 6.033 1.00 90.56 96 PHE A C 1
ATOM 757 O O . PHE A 1 96 ? -15.037 4.680 4.875 1.00 90.56 96 PHE A O 1
ATOM 764 N N . LEU A 1 97 ? -14.571 3.375 6.651 1.00 91.62 97 LEU A N 1
ATOM 765 C CA . LEU A 1 97 ? -13.415 2.727 6.033 1.00 91.62 97 LEU A CA 1
ATOM 766 C C . LEU A 1 97 ? -13.797 1.873 4.812 1.00 91.62 97 LEU A C 1
ATOM 768 O O . LEU A 1 97 ? -13.195 2.088 3.757 1.00 91.62 97 LEU A O 1
ATOM 772 N N . PRO A 1 98 ? -14.781 0.952 4.884 1.00 92.19 98 PRO A N 1
ATOM 773 C CA . PRO A 1 98 ? -15.177 0.176 3.710 1.00 92.19 98 PRO A CA 1
ATOM 774 C C . PRO A 1 98 ? -15.794 1.038 2.610 1.00 92.19 98 PRO A C 1
ATOM 776 O O . PRO A 1 98 ? -15.576 0.766 1.437 1.00 92.19 98 PRO A O 1
ATOM 779 N N . PHE A 1 99 ? -16.523 2.100 2.965 1.00 92.81 99 PHE A N 1
ATOM 780 C CA . PHE A 1 99 ? -17.118 2.999 1.980 1.00 92.81 99 PHE A CA 1
ATOM 781 C C . PHE A 1 99 ? -16.057 3.698 1.120 1.00 92.81 99 PHE A C 1
ATOM 783 O O . PHE A 1 99 ? -16.154 3.669 -0.105 1.00 92.81 99 PHE A O 1
ATOM 790 N N . GLY A 1 100 ? -15.011 4.261 1.737 1.00 92.81 100 GLY A N 1
ATOM 791 C CA . GLY A 1 100 ? -13.900 4.852 0.984 1.00 92.81 100 GLY A CA 1
ATOM 792 C C . GLY A 1 100 ? -13.163 3.823 0.117 1.00 92.81 100 GLY A C 1
ATOM 793 O O . GLY A 1 100 ? -12.803 4.123 -1.019 1.00 92.81 100 GLY A O 1
ATOM 794 N N . LEU A 1 101 ? -13.021 2.582 0.602 1.00 93.50 101 LEU A N 1
ATOM 795 C CA . LEU A 1 101 ? -12.361 1.505 -0.138 1.00 93.50 101 LEU A CA 1
ATOM 796 C C . LEU A 1 101 ? -13.171 1.101 -1.370 1.00 93.50 101 LEU A C 1
ATOM 798 O O . LEU A 1 101 ? -12.608 0.956 -2.450 1.00 93.50 101 LEU A O 1
ATOM 802 N N . LEU A 1 102 ? -14.487 0.946 -1.212 1.00 94.25 102 LEU A N 1
ATOM 803 C CA . LEU A 1 102 ? -15.398 0.603 -2.301 1.00 94.25 102 LEU A CA 1
ATOM 804 C C . LEU A 1 102 ? -15.384 1.674 -3.391 1.00 94.25 102 LEU A C 1
ATOM 806 O O . LEU A 1 102 ? -15.292 1.334 -4.566 1.00 94.25 102 LEU A O 1
ATOM 810 N N . LEU A 1 103 ? -15.422 2.956 -3.016 1.00 93.88 103 LEU A N 1
ATOM 811 C CA . LEU A 1 103 ? -15.344 4.054 -3.981 1.00 93.88 103 LEU A CA 1
ATOM 812 C C . LEU A 1 103 ? -13.981 4.112 -4.680 1.00 93.88 103 LEU A C 1
ATOM 814 O O . LEU A 1 103 ? -13.924 4.267 -5.898 1.00 93.88 103 LEU A O 1
ATOM 818 N N . SER A 1 104 ? -12.890 3.930 -3.932 1.00 92.94 104 SER A N 1
ATOM 819 C CA . SER A 1 104 ? -11.535 3.853 -4.490 1.00 92.94 104 SER A CA 1
ATOM 820 C C . SER A 1 104 ? -11.407 2.700 -5.496 1.00 92.94 104 SER A C 1
ATOM 822 O O . SER A 1 104 ? -10.957 2.906 -6.627 1.00 92.94 104 SER A O 1
ATOM 824 N N . GLY A 1 105 ? -11.874 1.506 -5.119 1.00 87.75 105 GLY A N 1
ATOM 825 C CA . GLY A 1 105 ? -11.901 0.325 -5.978 1.00 87.75 105 GLY A CA 1
ATOM 826 C C . GLY A 1 105 ? -12.749 0.540 -7.229 1.00 87.75 105 GLY A C 1
ATOM 827 O O . GLY A 1 105 ? -12.273 0.278 -8.328 1.00 87.75 105 GLY A O 1
ATOM 828 N N . LEU A 1 106 ? -13.951 1.110 -7.086 1.00 90.56 106 LEU A N 1
ATOM 829 C CA . LEU A 1 106 ? -14.830 1.436 -8.211 1.00 90.56 106 LEU A CA 1
ATOM 830 C C . LEU A 1 106 ? -14.146 2.383 -9.204 1.00 90.56 106 LEU A C 1
ATOM 832 O O . LEU A 1 106 ? -14.208 2.140 -10.406 1.00 90.56 106 LEU A O 1
ATOM 836 N N . CYS A 1 107 ? -13.455 3.425 -8.727 1.00 89.38 107 CYS A N 1
ATOM 837 C CA . CYS A 1 107 ? -12.689 4.323 -9.593 1.00 89.38 107 CYS A CA 1
ATOM 838 C C . CYS A 1 107 ? -11.638 3.567 -10.417 1.00 89.38 107 CYS A C 1
ATOM 840 O O . CYS A 1 107 ? -11.576 3.757 -11.631 1.00 89.38 107 CYS A O 1
ATOM 842 N N . MET A 1 108 ? -10.855 2.682 -9.790 1.00 83.69 108 MET A N 1
ATOM 843 C CA . MET A 1 108 ? -9.842 1.899 -10.510 1.00 83.69 108 MET A CA 1
ATOM 844 C C . MET A 1 108 ? -10.457 0.872 -11.463 1.00 83.69 108 MET A C 1
ATOM 846 O O . MET A 1 108 ? -9.983 0.723 -12.587 1.00 83.69 108 MET A O 1
ATOM 850 N N . THR A 1 109 ? -11.542 0.203 -11.072 1.00 80.81 109 THR A N 1
ATOM 851 C CA . THR A 1 109 ? -12.259 -0.731 -11.949 1.00 80.81 109 THR A CA 1
ATOM 852 C C . THR A 1 109 ? -12.860 -0.017 -13.158 1.00 80.81 109 THR A C 1
ATOM 854 O O . THR A 1 109 ? -12.757 -0.526 -14.271 1.00 80.81 109 THR A O 1
ATOM 857 N N . MET A 1 110 ? -13.437 1.176 -12.978 1.00 82.00 110 MET A N 1
ATOM 858 C CA . MET A 1 110 ? -13.937 1.987 -14.091 1.00 82.00 110 MET A CA 1
ATOM 859 C C . MET A 1 110 ? -12.809 2.361 -15.054 1.00 82.00 110 MET A C 1
ATOM 861 O O . MET A 1 110 ? -12.983 2.208 -16.256 1.00 82.00 110 MET A O 1
ATOM 865 N N . MET A 1 111 ? -11.642 2.771 -14.550 1.00 81.00 111 MET A N 1
ATOM 866 C CA . MET A 1 111 ? -10.479 3.063 -15.399 1.00 81.00 111 MET A CA 1
ATOM 867 C C . MET A 1 111 ? -9.943 1.829 -16.136 1.00 81.00 111 MET A C 1
ATOM 869 O O . MET A 1 111 ? -9.479 1.953 -17.264 1.00 81.00 111 MET A O 1
ATOM 873 N N . GLY A 1 112 ? -10.011 0.648 -15.521 1.00 74.06 112 GLY A N 1
ATOM 874 C CA . GLY A 1 112 ? -9.542 -0.594 -16.139 1.00 74.06 112 GLY A CA 1
ATOM 875 C C . GLY A 1 112 ? -10.497 -1.175 -17.184 1.00 74.06 112 GLY A C 1
ATOM 876 O O . GLY A 1 112 ? -10.040 -1.755 -18.164 1.00 74.06 112 GLY A O 1
ATOM 877 N N . LEU A 1 113 ? -11.813 -1.044 -16.986 1.00 73.06 113 LEU A N 1
ATOM 878 C CA . LEU A 1 113 ? -12.818 -1.679 -17.849 1.00 73.06 113 LEU A CA 1
ATOM 879 C C . LEU A 1 113 ? -13.406 -0.740 -18.900 1.00 73.06 113 LEU A C 1
ATOM 881 O O . LEU A 1 113 ? -13.825 -1.208 -19.956 1.00 73.06 113 LEU A O 1
ATOM 885 N N . MET A 1 114 ? -13.499 0.559 -18.610 1.00 74.62 114 MET A N 1
ATOM 886 C CA . MET A 1 114 ? -14.207 1.513 -19.459 1.00 74.62 114 MET A CA 1
ATOM 887 C C . MET A 1 114 ? -13.212 2.358 -20.267 1.00 74.62 114 MET A C 1
ATOM 889 O O . MET A 1 114 ? -12.551 3.220 -19.688 1.00 74.62 114 MET A O 1
ATOM 893 N N . PRO A 1 115 ? -13.148 2.213 -21.605 1.00 70.75 115 PRO A N 1
ATOM 894 C CA . PRO A 1 115 ? -12.190 2.956 -22.432 1.00 70.75 115 PRO A CA 1
ATOM 895 C C . PRO A 1 115 ? -12.337 4.482 -22.354 1.00 70.75 115 PRO A C 1
ATOM 897 O O . PRO A 1 115 ? -11.369 5.212 -22.532 1.00 70.75 115 PRO A O 1
ATOM 900 N N . TRP A 1 116 ? -13.541 4.988 -22.059 1.00 79.00 116 TRP A N 1
ATOM 901 C CA . TRP A 1 116 ? -13.775 6.426 -21.890 1.00 79.00 116 TRP A CA 1
ATOM 902 C C . TRP A 1 116 ? -13.133 6.988 -20.613 1.00 79.00 116 TRP A C 1
ATOM 904 O O . TRP A 1 116 ? -12.791 8.164 -20.561 1.00 79.00 116 TRP A O 1
ATOM 914 N N . ALA A 1 117 ? -12.934 6.168 -19.576 1.00 71.56 117 ALA A N 1
ATOM 915 C CA . ALA A 1 117 ? -12.337 6.618 -18.318 1.00 71.56 117 ALA A CA 1
ATOM 916 C C . ALA A 1 117 ? -10.824 6.885 -18.450 1.00 71.56 117 ALA A C 1
ATOM 918 O O . ALA A 1 117 ? -10.234 7.554 -17.600 1.00 71.56 117 ALA A O 1
ATOM 919 N N . THR A 1 118 ? -10.207 6.393 -19.527 1.00 73.25 118 THR A N 1
ATOM 920 C CA . THR A 1 118 ? -8.792 6.576 -19.879 1.00 73.25 118 THR A CA 1
ATOM 921 C C . THR A 1 118 ? -8.614 7.267 -21.232 1.00 73.25 118 THR A C 1
ATOM 923 O O . THR A 1 118 ? -7.509 7.275 -21.768 1.00 73.25 118 THR A O 1
ATOM 926 N N . SER A 1 119 ? -9.665 7.881 -21.790 1.00 72.25 119 SER A N 1
ATOM 927 C CA . SER A 1 119 ? -9.641 8.441 -23.150 1.00 72.25 119 SER A CA 1
ATOM 928 C C . SER A 1 119 ? -8.947 9.799 -23.276 1.00 72.25 119 SER A C 1
ATOM 930 O O . SER A 1 119 ? -8.782 10.293 -24.387 1.00 72.25 119 SER A O 1
ATOM 932 N N . GLY A 1 120 ? -8.578 10.444 -22.167 1.00 79.38 120 GLY A N 1
ATOM 933 C CA . GLY A 1 120 ? -7.870 11.717 -22.214 1.00 79.38 120 GLY A CA 1
ATOM 934 C C . GLY A 1 120 ? -7.298 12.155 -20.873 1.00 79.38 120 GLY A C 1
ATOM 935 O O . GLY A 1 120 ? -7.772 11.754 -19.808 1.00 79.38 120 GLY A O 1
ATOM 936 N N . ILE A 1 121 ? -6.307 13.046 -20.947 1.00 85.06 121 ILE A N 1
ATOM 937 C CA . ILE A 1 121 ? -5.519 13.522 -19.800 1.00 85.06 121 ILE A CA 1
ATOM 938 C C . ILE A 1 121 ? -6.418 14.097 -18.702 1.00 85.06 121 ILE A C 1
ATOM 940 O O . ILE A 1 121 ? -6.267 13.734 -17.542 1.00 85.06 121 ILE A O 1
ATOM 944 N N . LEU A 1 122 ? -7.384 14.954 -19.056 1.00 89.94 122 LEU A N 1
ATOM 945 C CA . LEU A 1 122 ? -8.278 15.582 -18.078 1.00 89.94 122 LEU A CA 1
ATOM 946 C C . LEU A 1 122 ? -9.178 14.558 -17.373 1.00 89.94 122 LEU A C 1
ATOM 948 O O . LEU A 1 122 ? -9.341 14.619 -16.157 1.00 89.94 122 LEU A O 1
ATOM 952 N N . VAL A 1 123 ? -9.745 13.607 -18.121 1.00 87.94 123 VAL A N 1
ATOM 953 C CA . VAL A 1 123 ? -10.618 12.564 -17.558 1.00 87.94 123 VAL A CA 1
ATOM 954 C C . VAL A 1 123 ? -9.818 11.685 -16.604 1.00 87.94 123 VAL A C 1
ATOM 956 O O . VAL A 1 123 ? -10.238 11.455 -15.471 1.00 87.94 123 VAL A O 1
ATOM 959 N N . MET A 1 124 ? -8.623 11.272 -17.025 1.00 86.31 124 MET A N 1
ATOM 960 C CA . MET A 1 124 ? -7.733 10.457 -16.209 1.00 86.31 124 MET A CA 1
ATOM 961 C C . MET A 1 124 ? -7.260 11.210 -14.959 1.00 86.31 124 MET A C 1
ATOM 963 O O . MET A 1 124 ? -7.249 10.642 -13.869 1.00 86.31 124 MET A O 1
ATOM 967 N N . TRP A 1 125 ? -6.954 12.505 -15.084 1.00 92.56 125 TRP A N 1
ATOM 968 C CA . TRP A 1 125 ? -6.605 13.377 -13.961 1.00 92.56 125 TRP A CA 1
ATOM 969 C C . TRP A 1 125 ? -7.744 13.458 -12.939 1.00 92.56 125 TRP A C 1
ATOM 971 O O . TRP A 1 125 ? -7.509 13.260 -11.750 1.00 92.56 125 TRP A O 1
ATOM 981 N N . VAL A 1 126 ? -8.990 13.670 -13.382 1.00 93.69 126 VAL A N 1
ATOM 982 C CA . VAL A 1 126 ? -10.166 13.719 -12.492 1.00 93.69 126 VAL A CA 1
ATOM 983 C C . VAL A 1 126 ? -10.410 12.370 -11.816 1.00 93.69 126 VAL A C 1
ATOM 985 O O . VAL A 1 126 ? -10.672 12.325 -10.616 1.00 93.69 126 VAL A O 1
ATOM 988 N N . MET A 1 127 ? -10.287 11.260 -12.543 1.00 90.81 127 MET A N 1
ATOM 989 C CA . MET A 1 127 ? -10.477 9.920 -11.978 1.00 90.81 127 MET A CA 1
ATOM 990 C C . MET A 1 127 ? -9.416 9.583 -10.924 1.00 90.81 127 MET A C 1
ATOM 992 O O . MET A 1 127 ? -9.749 9.061 -9.857 1.00 90.81 127 MET A O 1
ATOM 996 N N . ILE A 1 128 ? -8.154 9.939 -11.179 1.00 91.62 128 ILE A N 1
ATOM 997 C CA . ILE A 1 128 ? -7.053 9.778 -10.221 1.00 91.62 128 ILE A CA 1
ATOM 998 C C . ILE A 1 128 ? -7.202 10.741 -9.037 1.00 91.62 128 ILE A C 1
ATOM 1000 O O . ILE A 1 128 ? -6.933 10.348 -7.903 1.00 91.62 128 ILE A O 1
ATOM 1004 N N . PHE A 1 129 ? -7.701 11.960 -9.257 1.00 94.88 129 PHE A N 1
ATOM 1005 C CA . PHE A 1 129 ? -8.045 12.891 -8.182 1.00 94.88 129 PHE A CA 1
ATOM 1006 C C . PHE A 1 129 ? -9.117 12.293 -7.259 1.00 94.88 129 PHE A C 1
ATOM 1008 O O . PHE A 1 129 ? -8.937 12.239 -6.044 1.00 94.88 129 PHE A O 1
ATOM 1015 N N . LEU A 1 130 ? -10.220 11.791 -7.821 1.00 94.44 130 LEU A N 1
ATOM 1016 C CA . LEU A 1 130 ? -11.293 11.156 -7.050 1.00 94.44 130 LEU A CA 1
ATOM 1017 C C . LEU A 1 130 ? -10.780 9.935 -6.287 1.00 94.44 130 LEU A C 1
ATOM 1019 O O . LEU A 1 130 ? -11.056 9.796 -5.094 1.00 94.44 130 LEU A O 1
ATOM 1023 N N . ASN A 1 131 ? -9.976 9.090 -6.938 1.00 93.12 131 ASN A N 1
ATOM 1024 C CA . ASN A 1 131 ? -9.346 7.961 -6.268 1.00 93.12 131 ASN A CA 1
ATOM 1025 C C . ASN A 1 131 ? -8.466 8.424 -5.098 1.00 93.12 131 ASN A C 1
ATOM 1027 O O . ASN A 1 131 ? -8.661 7.954 -3.980 1.00 93.12 131 ASN A O 1
ATOM 1031 N N . GLY A 1 132 ? -7.565 9.388 -5.312 1.00 92.44 132 GLY A N 1
ATOM 1032 C CA . GLY A 1 132 ? -6.700 9.944 -4.268 1.00 92.44 132 GLY A CA 1
ATOM 1033 C C . GLY A 1 132 ? -7.487 10.546 -3.100 1.00 92.44 132 GLY A C 1
ATOM 1034 O O . GLY A 1 132 ? -7.095 10.406 -1.937 1.00 92.44 132 GLY A O 1
ATOM 1035 N N . TRP A 1 133 ? -8.646 11.142 -3.387 1.00 94.62 133 TRP A N 1
ATOM 1036 C CA . TRP A 1 133 ? -9.547 11.657 -2.365 1.00 94.62 133 TRP A CA 1
ATOM 1037 C C . TRP A 1 133 ? -10.127 10.535 -1.499 1.00 94.62 133 TRP A C 1
ATOM 1039 O O . TRP A 1 133 ? -10.046 10.599 -0.269 1.00 94.62 133 TRP A O 1
ATOM 1049 N N . PHE A 1 134 ? -10.665 9.484 -2.120 1.00 93.75 134 PHE A N 1
ATOM 1050 C CA . PHE A 1 134 ? -11.198 8.321 -1.407 1.00 93.75 134 PHE A CA 1
ATOM 1051 C C . PHE A 1 134 ? -10.104 7.559 -0.658 1.00 93.75 134 PHE A C 1
ATOM 1053 O O . PHE A 1 134 ? -10.326 7.146 0.476 1.00 93.75 134 PHE A O 1
ATOM 1060 N N . GLN A 1 135 ? -8.895 7.469 -1.216 1.00 90.00 135 GLN A N 1
ATOM 1061 C CA . GLN A 1 135 ? -7.726 6.884 -0.552 1.00 90.00 135 GLN A CA 1
ATOM 1062 C C . GLN A 1 135 ? -7.371 7.620 0.754 1.00 90.00 135 GLN A C 1
ATOM 1064 O O . GLN A 1 135 ? -6.997 6.993 1.748 1.00 90.00 135 GLN A O 1
ATOM 1069 N N . GLY A 1 136 ? -7.554 8.945 0.802 1.00 89.75 136 GLY A N 1
ATOM 1070 C CA . GLY A 1 136 ? -7.350 9.749 2.014 1.00 89.75 136 GLY A CA 1
ATOM 1071 C C . GLY A 1 136 ? -8.309 9.419 3.168 1.00 89.75 136 GLY A C 1
ATOM 1072 O O . GLY A 1 136 ? -7.989 9.694 4.326 1.00 89.75 136 GLY A O 1
ATOM 1073 N N . MET A 1 137 ? -9.440 8.759 2.891 1.00 91.69 137 MET A N 1
ATOM 1074 C CA . MET A 1 137 ? -10.418 8.345 3.907 1.00 91.69 137 MET A CA 1
ATOM 1075 C C . MET A 1 137 ? -9.960 7.140 4.746 1.00 91.69 137 MET A C 1
ATOM 1077 O O . MET A 1 137 ? -10.514 6.916 5.822 1.00 91.69 137 MET A O 1
ATOM 1081 N N . GLY A 1 138 ? -8.971 6.361 4.292 1.00 90.00 138 GLY A N 1
ATOM 1082 C CA . GLY A 1 138 ? -8.631 5.065 4.897 1.00 90.00 138 GLY A CA 1
ATOM 1083 C C . GLY A 1 138 ? -7.917 5.141 6.252 1.00 90.00 138 GLY A C 1
ATOM 1084 O O . GLY A 1 138 ? -8.249 4.394 7.173 1.00 90.00 138 GLY A O 1
ATOM 1085 N N . TRP A 1 139 ? -6.949 6.051 6.409 1.00 89.75 139 TRP A N 1
ATOM 1086 C CA . TRP A 1 139 ? -6.113 6.128 7.621 1.00 89.75 139 TRP A CA 1
ATOM 1087 C C . TRP A 1 139 ? -6.830 6.700 8.863 1.00 89.75 139 TRP A C 1
ATOM 1089 O O . TRP A 1 139 ? -6.747 6.077 9.927 1.00 89.75 139 TRP A O 1
ATOM 1099 N N . PRO A 1 140 ? -7.560 7.837 8.782 1.00 90.38 140 PRO A N 1
ATOM 1100 C CA . PRO A 1 140 ? -8.180 8.462 9.956 1.00 90.38 140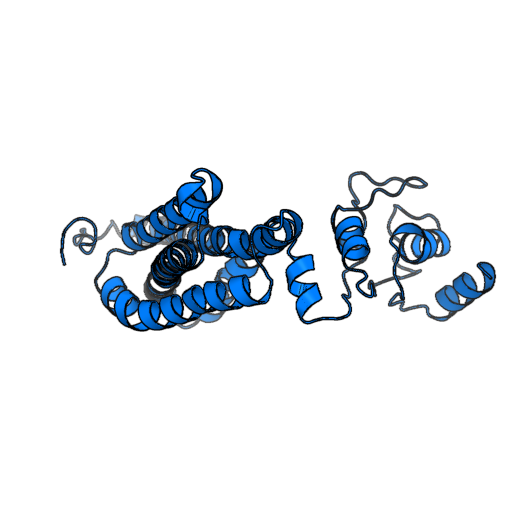 PRO A CA 1
ATOM 1101 C C . PRO A 1 140 ? -9.061 7.535 10.825 1.00 90.38 140 PRO A C 1
ATOM 1103 O O . PRO A 1 140 ? -8.893 7.536 12.050 1.00 90.38 140 PRO A O 1
ATOM 1106 N N . PRO A 1 141 ? -9.960 6.697 10.263 1.00 90.00 141 PRO A N 1
ATOM 1107 C CA . PRO A 1 141 ? -10.780 5.794 11.072 1.00 90.00 141 PRO A CA 1
ATOM 1108 C C . PRO A 1 141 ? -9.949 4.688 11.737 1.00 90.00 141 PRO A C 1
ATOM 1110 O O . PRO A 1 141 ? -10.294 4.265 12.844 1.00 90.00 141 PRO A O 1
ATOM 1113 N N . CYS A 1 142 ? -8.847 4.243 11.117 1.00 90.88 142 CYS A N 1
ATOM 1114 C CA . CYS A 1 142 ? -7.935 3.251 11.697 1.00 90.88 142 CYS A CA 1
ATOM 1115 C C . CYS A 1 142 ? -7.218 3.815 12.924 1.00 90.88 142 CYS A C 1
ATOM 1117 O O . CYS A 1 142 ? -7.245 3.199 13.990 1.00 90.88 142 CYS A O 1
ATOM 1119 N N . GLY A 1 143 ? -6.643 5.017 12.794 1.00 89.31 143 GLY A N 1
ATOM 1120 C CA . GLY A 1 143 ? -5.962 5.708 13.890 1.00 89.31 143 GLY A CA 1
ATOM 1121 C C . GLY A 1 143 ? -6.874 5.888 15.102 1.00 89.31 143 GLY A C 1
ATOM 1122 O O . GLY A 1 143 ? -6.529 5.487 16.216 1.00 89.31 143 GLY A O 1
ATOM 1123 N N . ARG A 1 144 ? -8.094 6.389 14.874 1.00 88.81 144 ARG A N 1
ATOM 1124 C CA . ARG A 1 144 ? -9.107 6.542 15.927 1.00 88.81 144 ARG A CA 1
ATOM 1125 C C . ARG A 1 144 ? -9.487 5.208 16.570 1.00 88.81 144 ARG A C 1
ATOM 1127 O O . ARG A 1 144 ? -9.593 5.127 17.790 1.00 88.81 144 ARG A O 1
ATOM 1134 N N . THR A 1 145 ? -9.674 4.162 15.769 1.00 91.06 145 THR A N 1
ATOM 1135 C CA . THR A 1 145 ? -10.004 2.822 16.275 1.00 91.06 145 THR A CA 1
ATOM 1136 C C . THR A 1 145 ? -8.893 2.286 17.180 1.00 91.06 145 THR A C 1
ATOM 1138 O O . THR A 1 145 ? -9.178 1.797 18.270 1.00 91.06 145 THR A O 1
ATOM 1141 N N . MET A 1 146 ? -7.625 2.458 16.799 1.00 91.38 146 MET A N 1
ATOM 1142 C CA . MET A 1 146 ? -6.496 2.030 17.628 1.00 91.38 146 MET A CA 1
ATOM 1143 C C . MET A 1 146 ? -6.421 2.781 18.965 1.00 91.38 146 MET A C 1
ATOM 1145 O O . MET A 1 146 ? -6.104 2.194 19.999 1.00 91.38 146 MET A O 1
ATOM 1149 N N . VAL A 1 147 ? -6.759 4.072 18.975 1.00 90.56 147 VAL A N 1
ATOM 1150 C CA . VAL A 1 147 ? -6.769 4.882 20.203 1.00 90.56 147 VAL A CA 1
ATOM 1151 C C . VAL A 1 147 ? -7.863 4.444 21.186 1.00 90.56 147 VAL A C 1
ATOM 1153 O O . VAL A 1 147 ? -7.624 4.501 22.391 1.00 90.56 147 VAL A O 1
ATOM 1156 N N . HIS A 1 148 ? -9.020 3.979 20.699 1.00 89.56 148 HIS A N 1
ATOM 1157 C CA . HIS A 1 148 ? -10.136 3.523 21.547 1.00 89.56 148 HIS A CA 1
ATOM 1158 C C . HIS A 1 148 ? -9.953 2.116 22.120 1.00 89.56 148 HIS A C 1
ATOM 1160 O O . HIS A 1 148 ? -10.445 1.837 23.206 1.00 89.56 148 HIS A O 1
ATOM 1166 N N . TRP A 1 149 ? -9.263 1.230 21.400 1.00 92.44 149 TRP A N 1
ATOM 1167 C CA . TRP A 1 149 ? -9.153 -0.192 21.761 1.00 92.44 149 TRP A CA 1
ATOM 1168 C C . TRP A 1 149 ? -7.843 -0.564 22.472 1.00 92.44 149 TRP A C 1
ATOM 1170 O O . TRP A 1 149 ? -7.750 -1.637 23.079 1.00 92.44 149 TRP A O 1
ATOM 1180 N N . TRP A 1 150 ? -6.812 0.285 22.403 1.00 93.38 150 TRP A N 1
ATOM 1181 C CA . TRP A 1 150 ? -5.506 0.020 23.013 1.00 93.38 150 TRP A CA 1
ATOM 1182 C C . TRP A 1 150 ? -5.022 1.150 23.918 1.00 93.38 150 TRP A C 1
ATOM 1184 O O . TRP A 1 150 ? -5.060 2.338 23.571 1.00 93.38 150 TRP A O 1
ATOM 1194 N N . SER A 1 151 ? -4.540 0.746 25.095 1.00 92.00 151 SER A N 1
ATOM 1195 C CA . SER A 1 151 ? -4.004 1.631 26.124 1.00 92.00 151 SER A CA 1
ATOM 1196 C C . SER A 1 151 ? -2.656 2.229 25.710 1.00 92.00 151 SER A C 1
ATOM 1198 O O . SER A 1 151 ? -2.024 1.793 24.749 1.00 92.00 151 SER A O 1
ATOM 1200 N N . LYS A 1 152 ? -2.193 3.258 26.428 1.00 90.75 152 LYS A N 1
ATOM 1201 C CA . LYS A 1 152 ? -0.954 3.976 26.078 1.00 90.75 152 LYS A CA 1
ATOM 1202 C C . LYS A 1 152 ? 0.296 3.080 26.101 1.00 90.75 152 LYS A C 1
ATOM 1204 O O . LYS A 1 152 ? 1.201 3.335 25.317 1.00 90.75 152 LYS A O 1
ATOM 1209 N N . SER A 1 153 ? 0.339 2.053 26.955 1.00 91.81 153 SER A N 1
ATOM 1210 C CA . SER A 1 153 ? 1.507 1.173 27.125 1.00 91.81 153 SER A CA 1
ATOM 1211 C C . SER A 1 153 ? 1.715 0.197 25.965 1.00 91.81 153 SER A C 1
ATOM 1213 O O . SER A 1 153 ? 2.848 -0.131 25.641 1.00 91.81 153 SER A O 1
ATOM 1215 N N . GLU A 1 154 ? 0.643 -0.247 25.311 1.00 91.19 154 GLU A N 1
ATOM 1216 C CA . GLU A 1 154 ? 0.697 -1.256 24.238 1.00 91.19 154 GLU A CA 1
ATOM 1217 C C . GLU A 1 154 ? 0.483 -0.662 22.834 1.00 91.19 154 GLU A C 1
ATOM 1219 O O . GLU A 1 154 ? 0.789 -1.296 21.822 1.00 91.19 154 GLU A O 1
ATOM 1224 N N . ARG A 1 155 ? -0.032 0.573 22.749 1.00 90.06 155 ARG A N 1
ATOM 1225 C CA . ARG A 1 155 ? -0.394 1.222 21.479 1.00 90.06 155 ARG A CA 1
ATOM 1226 C C . ARG A 1 155 ? 0.782 1.351 20.516 1.00 90.06 155 ARG A C 1
ATOM 1228 O O . ARG A 1 155 ? 0.570 1.203 19.319 1.00 90.06 155 ARG A O 1
ATOM 1235 N N . GLY A 1 156 ? 1.997 1.597 21.010 1.00 90.69 156 GLY A N 1
ATOM 1236 C CA . GLY A 1 156 ? 3.190 1.702 20.161 1.00 90.69 156 GLY A CA 1
ATOM 1237 C C . GLY A 1 156 ? 3.435 0.430 19.346 1.00 90.69 156 GLY A C 1
ATOM 1238 O O . GLY A 1 156 ? 3.540 0.485 18.122 1.00 90.69 156 GLY A O 1
ATOM 1239 N N . THR A 1 157 ? 3.421 -0.726 20.012 1.00 92.12 157 THR A N 1
ATOM 1240 C CA . THR A 1 157 ? 3.587 -2.038 19.370 1.00 92.12 157 THR A CA 1
ATOM 1241 C C . THR A 1 157 ? 2.471 -2.315 18.370 1.00 92.12 157 THR A C 1
ATOM 1243 O O . THR A 1 157 ? 2.728 -2.734 17.246 1.00 92.12 157 THR A O 1
ATOM 1246 N N . ILE A 1 158 ? 1.225 -2.030 18.743 1.00 92.44 158 ILE A N 1
ATOM 1247 C CA . ILE A 1 158 ? 0.057 -2.328 17.906 1.00 92.44 158 ILE A CA 1
ATOM 1248 C C . ILE A 1 158 ? 0.009 -1.446 16.660 1.00 92.44 158 ILE A C 1
ATOM 1250 O O . ILE A 1 158 ? -0.263 -1.949 15.574 1.00 92.44 158 ILE A O 1
ATOM 1254 N N . VAL A 1 159 ? 0.324 -0.155 16.790 1.00 92.44 159 VAL A N 1
ATOM 1255 C CA . VAL A 1 159 ? 0.437 0.757 15.643 1.00 92.44 159 VAL A CA 1
ATOM 1256 C C . VAL A 1 159 ? 1.582 0.325 14.726 1.00 92.44 159 VAL A C 1
ATOM 1258 O O . VAL A 1 159 ? 1.428 0.378 13.510 1.00 92.44 159 VAL A O 1
ATOM 1261 N N . SER A 1 160 ? 2.701 -0.151 15.284 1.00 90.50 160 SER A N 1
ATOM 1262 C CA . SER A 1 160 ? 3.817 -0.690 14.496 1.00 90.50 160 SER A CA 1
ATOM 1263 C C . SER A 1 160 ? 3.399 -1.916 13.679 1.00 90.50 160 SER A C 1
ATOM 1265 O O . SER A 1 160 ? 3.573 -1.929 12.461 1.00 90.50 160 SER A O 1
ATOM 1267 N N . ILE A 1 161 ? 2.747 -2.900 14.313 1.00 91.94 161 ILE A N 1
ATOM 1268 C CA . ILE A 1 161 ? 2.208 -4.072 13.608 1.00 91.94 161 ILE A CA 1
ATOM 1269 C C . ILE A 1 161 ? 1.190 -3.622 12.560 1.00 91.94 161 ILE A C 1
ATOM 1271 O O . ILE A 1 161 ? 1.244 -4.082 11.425 1.00 91.94 161 ILE A O 1
ATOM 1275 N N . TRP A 1 162 ? 0.300 -2.684 12.886 1.00 92.38 162 TRP A N 1
ATOM 1276 C CA . TRP A 1 162 ? -0.680 -2.178 11.929 1.00 92.38 162 TRP A CA 1
ATOM 1277 C C . TRP A 1 162 ? -0.033 -1.505 10.712 1.00 92.38 162 TRP A C 1
ATOM 1279 O O . TRP A 1 162 ? -0.466 -1.745 9.589 1.00 92.38 162 TRP A O 1
ATOM 1289 N N . ASN A 1 163 ? 1.049 -0.744 10.897 1.00 87.69 163 ASN A N 1
ATOM 1290 C CA . ASN A 1 163 ? 1.788 -0.132 9.789 1.00 87.69 163 ASN A CA 1
ATOM 1291 C C . ASN A 1 163 ? 2.395 -1.172 8.834 1.00 87.69 163 ASN A C 1
ATOM 1293 O O . ASN A 1 163 ? 2.622 -0.852 7.671 1.00 87.69 163 ASN A O 1
ATOM 1297 N N . THR A 1 164 ? 2.595 -2.428 9.249 1.00 86.62 164 THR A N 1
ATOM 1298 C CA . THR A 1 164 ? 3.018 -3.488 8.313 1.00 86.62 164 THR A CA 1
ATOM 1299 C C . THR A 1 164 ? 1.961 -3.809 7.249 1.00 86.62 164 THR A C 1
ATOM 1301 O O . THR A 1 164 ? 2.309 -4.349 6.199 1.00 86.62 164 THR A O 1
ATOM 1304 N N . ALA A 1 165 ? 0.700 -3.394 7.442 1.00 85.62 165 ALA A N 1
ATOM 1305 C CA . ALA A 1 165 ? -0.345 -3.467 6.418 1.00 85.62 165 ALA A CA 1
ATOM 1306 C C . ALA A 1 165 ? 0.037 -2.702 5.142 1.00 85.62 165 ALA A C 1
ATOM 1308 O O . ALA A 1 165 ? -0.379 -3.091 4.053 1.00 85.62 165 ALA A O 1
ATOM 1309 N N . HIS A 1 166 ? 0.853 -1.648 5.264 1.00 81.44 166 HIS A N 1
ATOM 1310 C CA . HIS A 1 166 ? 1.422 -0.924 4.129 1.00 81.44 166 HIS A CA 1
ATOM 1311 C C . HIS A 1 166 ? 2.241 -1.831 3.225 1.00 81.44 166 HIS A C 1
ATOM 1313 O O . HIS A 1 166 ? 2.062 -1.822 2.010 1.00 81.44 166 HIS A O 1
ATOM 1319 N N . ASN A 1 167 ? 3.113 -2.626 3.842 1.00 80.19 167 ASN A N 1
ATOM 1320 C CA . ASN A 1 167 ? 3.972 -3.554 3.131 1.00 80.19 167 ASN A CA 1
ATOM 1321 C C . ASN A 1 167 ? 3.105 -4.640 2.507 1.00 80.19 167 ASN A C 1
ATOM 1323 O O . ASN A 1 167 ? 3.173 -4.834 1.303 1.00 80.19 167 ASN A O 1
ATOM 1327 N N . LEU A 1 168 ? 2.215 -5.262 3.289 1.00 79.75 168 LEU A N 1
ATOM 1328 C CA . LEU A 1 168 ? 1.343 -6.332 2.803 1.00 79.75 168 LEU A CA 1
ATOM 1329 C C . LEU A 1 168 ? 0.468 -5.895 1.618 1.00 79.75 168 LEU A C 1
ATOM 1331 O O . LEU A 1 168 ? 0.362 -6.619 0.636 1.00 79.75 168 LEU A O 1
ATOM 1335 N N . GLY A 1 169 ? -0.144 -4.713 1.702 1.00 70.69 169 GLY A N 1
ATOM 1336 C CA . GLY A 1 169 ? -0.961 -4.161 0.624 1.00 70.69 169 GLY A CA 1
ATOM 1337 C C . GLY A 1 169 ? -0.150 -3.673 -0.576 1.00 70.69 169 GLY A C 1
ATOM 1338 O O . GLY A 1 169 ? -0.652 -3.692 -1.694 1.00 70.69 169 GLY A O 1
ATOM 1339 N N . GLY A 1 170 ? 1.094 -3.240 -0.350 1.00 65.81 170 GLY A N 1
ATOM 1340 C CA . GLY A 1 170 ? 2.033 -2.819 -1.390 1.00 65.81 170 GLY A CA 1
ATOM 1341 C C . GLY A 1 170 ? 2.788 -3.971 -2.062 1.00 65.81 170 GLY A C 1
ATOM 1342 O O . GLY A 1 170 ? 3.361 -3.761 -3.126 1.00 65.81 170 GLY A O 1
ATOM 1343 N N . MET A 1 171 ? 2.766 -5.185 -1.496 1.00 62.38 171 MET A N 1
ATOM 1344 C CA . MET A 1 171 ? 3.343 -6.404 -2.089 1.00 62.38 171 MET A CA 1
ATOM 1345 C C . MET A 1 171 ? 2.472 -6.955 -3.236 1.00 62.38 171 MET A C 1
ATOM 1347 O O . MET A 1 171 ? 2.132 -8.137 -3.276 1.00 62.38 171 MET A O 1
ATOM 1351 N N . VAL A 1 172 ? 2.092 -6.092 -4.176 1.00 55.78 172 VAL A N 1
ATOM 1352 C CA . VAL A 1 172 ? 1.493 -6.477 -5.461 1.00 55.78 172 VAL A CA 1
ATOM 1353 C C . VAL A 1 172 ? 2.633 -6.890 -6.408 1.00 55.78 172 VAL A C 1
ATOM 1355 O O . VAL A 1 172 ? 3.730 -6.331 -6.290 1.00 55.78 172 VAL A O 1
ATOM 1358 N N . PRO A 1 173 ? 2.436 -7.854 -7.332 1.00 50.94 173 PRO A N 1
ATOM 1359 C CA . PRO A 1 173 ? 3.426 -8.164 -8.364 1.00 50.94 173 PRO A CA 1
ATOM 1360 C C . PRO A 1 173 ? 3.948 -6.883 -9.026 1.00 50.94 173 PRO A C 1
ATOM 1362 O O . PRO A 1 173 ? 3.151 -6.056 -9.469 1.00 50.94 173 PRO A O 1
ATOM 1365 N N . GLY A 1 174 ? 5.271 -6.697 -9.050 1.00 56.34 174 GLY A N 1
ATOM 1366 C CA . GLY A 1 174 ? 5.887 -5.447 -9.503 1.00 56.34 174 GLY A CA 1
ATOM 1367 C C . GLY A 1 174 ? 6.254 -4.445 -8.403 1.00 56.34 174 GLY A C 1
ATOM 1368 O O . GLY A 1 174 ? 6.662 -3.338 -8.738 1.00 56.34 174 GLY A O 1
ATOM 1369 N N . ALA A 1 175 ? 6.216 -4.807 -7.114 1.00 62.16 175 ALA A N 1
ATOM 1370 C CA . ALA A 1 175 ? 6.828 -4.001 -6.045 1.00 62.16 175 ALA A CA 1
ATOM 1371 C C . ALA A 1 175 ? 8.303 -3.657 -6.347 1.00 62.16 175 ALA A C 1
ATOM 1373 O O . ALA A 1 175 ? 8.763 -2.558 -6.039 1.00 62.16 175 ALA A O 1
ATOM 1374 N N . MET A 1 176 ? 9.026 -4.551 -7.033 1.00 67.38 176 MET A N 1
ATOM 1375 C CA . MET A 1 176 ? 10.386 -4.279 -7.515 1.00 67.38 176 MET A CA 1
ATOM 1376 C C . MET A 1 176 ? 10.452 -3.147 -8.546 1.00 67.38 176 MET A C 1
ATOM 1378 O O . MET A 1 176 ? 11.450 -2.439 -8.592 1.00 67.38 176 MET A O 1
ATOM 1382 N N . ALA A 1 177 ? 9.390 -2.920 -9.326 1.00 66.50 177 ALA A N 1
ATOM 1383 C CA . ALA A 1 177 ? 9.316 -1.802 -10.267 1.00 66.50 177 ALA A CA 1
ATOM 1384 C C . ALA A 1 177 ? 9.362 -0.451 -9.547 1.00 66.50 177 ALA A C 1
ATOM 1386 O O . ALA A 1 177 ? 9.936 0.501 -10.066 1.00 66.50 177 ALA A O 1
ATOM 1387 N N . GLU A 1 178 ? 8.756 -0.368 -8.360 1.00 68.38 178 GLU A N 1
ATOM 1388 C CA . GLU A 1 178 ? 8.758 0.850 -7.555 1.00 68.38 178 GLU A CA 1
ATOM 1389 C C . GLU A 1 178 ? 10.111 1.056 -6.877 1.00 68.38 178 GLU A C 1
ATOM 1391 O O . GLU A 1 178 ? 10.660 2.154 -6.930 1.00 68.38 178 GLU A O 1
ATOM 1396 N N . VAL A 1 179 ? 10.690 -0.009 -6.313 1.00 69.25 179 VAL A N 1
ATOM 1397 C CA . VAL A 1 179 ? 12.030 0.044 -5.709 1.00 69.25 179 VAL A CA 1
ATOM 1398 C C . VAL A 1 179 ? 13.077 0.464 -6.747 1.00 69.25 179 VAL A C 1
ATOM 1400 O O . VAL A 1 179 ? 13.899 1.334 -6.467 1.00 69.25 179 VAL A O 1
ATOM 1403 N N . ALA A 1 180 ? 12.985 -0.054 -7.975 1.00 76.88 180 ALA A N 1
ATOM 1404 C CA . ALA A 1 180 ? 13.878 0.294 -9.080 1.00 76.88 180 ALA A CA 1
ATOM 1405 C C . ALA A 1 180 ? 13.834 1.780 -9.492 1.00 76.88 180 ALA A C 1
ATOM 1407 O O . ALA A 1 180 ? 14.729 2.239 -10.197 1.00 76.88 180 ALA A O 1
ATOM 1408 N N . LYS A 1 181 ? 12.816 2.557 -9.085 1.00 7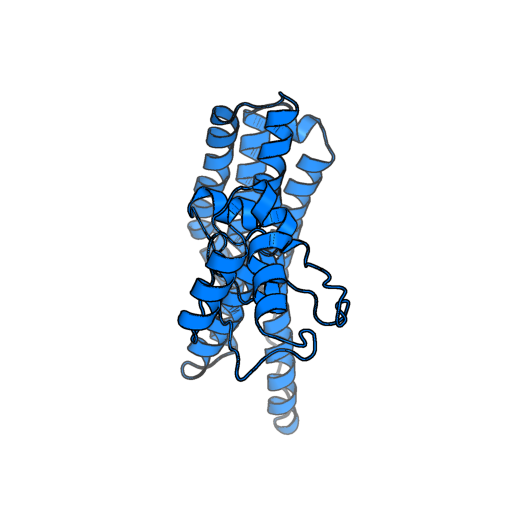6.81 181 LYS A N 1
ATOM 1409 C CA . LYS A 1 181 ? 12.764 4.003 -9.378 1.00 76.81 181 LYS A CA 1
ATOM 1410 C C . LYS A 1 181 ? 13.730 4.818 -8.519 1.00 76.81 181 LYS A C 1
ATOM 1412 O O . LYS A 1 181 ? 14.095 5.918 -8.929 1.00 76.81 181 LYS A O 1
ATOM 1417 N N . TYR A 1 182 ? 14.082 4.333 -7.328 1.00 76.12 182 TYR A N 1
ATOM 1418 C CA . TYR A 1 182 ? 14.859 5.099 -6.348 1.00 76.12 182 TYR A CA 1
ATOM 1419 C C . TYR A 1 182 ? 16.055 4.346 -5.755 1.00 76.12 182 TYR A C 1
ATOM 1421 O O . TYR A 1 182 ? 16.823 4.947 -5.006 1.00 76.12 182 TYR A O 1
ATOM 1429 N N . ALA A 1 183 ? 16.212 3.057 -6.050 1.00 80.44 183 ALA A N 1
ATOM 1430 C CA . ALA A 1 183 ? 17.335 2.248 -5.600 1.00 80.44 183 ALA A CA 1
ATOM 1431 C C . ALA A 1 183 ? 17.960 1.495 -6.778 1.00 80.44 183 ALA A C 1
ATOM 1433 O O . ALA A 1 183 ? 17.253 0.875 -7.571 1.00 80.44 183 ALA A O 1
ATOM 1434 N N . ASP A 1 184 ? 19.290 1.511 -6.842 1.00 81.50 184 ASP A N 1
ATOM 1435 C CA . ASP A 1 184 ? 20.067 0.817 -7.875 1.00 81.50 184 ASP A CA 1
ATOM 1436 C C . ASP A 1 184 ? 20.218 -0.689 -7.588 1.00 81.50 184 ASP A C 1
ATOM 1438 O O . ASP A 1 184 ? 20.468 -1.481 -8.496 1.00 81.50 184 ASP A O 1
ATOM 1442 N N . GLY A 1 185 ? 20.016 -1.108 -6.332 1.00 83.19 185 GLY A N 1
ATOM 1443 C CA . GLY A 1 185 ? 20.178 -2.497 -5.915 1.00 83.19 185 GLY A CA 1
ATOM 1444 C C . GLY A 1 185 ? 19.389 -2.897 -4.673 1.00 83.19 185 GLY A C 1
ATOM 1445 O O . GLY A 1 185 ? 18.925 -2.058 -3.898 1.00 83.19 185 GLY A O 1
ATOM 1446 N N . VAL A 1 186 ? 19.248 -4.208 -4.476 1.00 82.81 186 VAL A N 1
ATOM 1447 C CA . VAL A 1 186 ? 18.587 -4.821 -3.318 1.00 82.81 186 VAL A CA 1
ATOM 1448 C C . VAL A 1 186 ? 19.449 -5.914 -2.697 1.00 82.81 186 VAL A C 1
ATOM 1450 O O . VAL A 1 186 ? 20.125 -6.678 -3.385 1.00 82.81 186 VAL A O 1
ATOM 1453 N N . GLY A 1 187 ? 19.375 -6.032 -1.372 1.00 85.81 187 GLY A N 1
ATOM 1454 C CA . GLY A 1 187 ? 19.987 -7.132 -0.633 1.00 85.81 187 GLY A CA 1
ATOM 1455 C C . GLY A 1 187 ? 18.938 -7.998 0.052 1.00 85.81 187 GLY A C 1
ATOM 1456 O O . GLY A 1 187 ? 18.634 -7.739 1.211 1.00 85.81 187 GLY A O 1
ATOM 1457 N N . PRO A 1 188 ? 18.321 -8.978 -0.628 1.00 83.50 188 PRO A N 1
ATOM 1458 C CA . PRO A 1 188 ? 17.392 -9.913 -0.006 1.00 83.50 188 PRO A CA 1
ATOM 1459 C C . PRO A 1 188 ? 18.128 -11.071 0.683 1.00 83.50 188 PRO A C 1
ATOM 1461 O O . PRO A 1 188 ? 19.281 -11.377 0.388 1.00 83.50 188 PRO A O 1
ATOM 1464 N N . GLY A 1 189 ? 17.434 -11.784 1.568 1.00 83.31 189 GLY A N 1
ATOM 1465 C CA . GLY A 1 189 ? 17.923 -13.076 2.045 1.00 83.31 189 GLY A CA 1
ATOM 1466 C C . GLY A 1 189 ? 17.951 -14.119 0.915 1.00 83.31 189 GLY A C 1
ATOM 1467 O O . GLY A 1 189 ? 17.042 -14.127 0.084 1.00 83.31 189 GLY A O 1
ATOM 1468 N N . TRP A 1 190 ? 18.904 -15.060 0.898 1.00 83.06 190 TRP A N 1
ATOM 1469 C CA . TRP A 1 190 ? 18.945 -16.149 -0.105 1.00 83.06 190 TRP A CA 1
ATOM 1470 C C . TRP A 1 190 ? 17.621 -16.933 -0.182 1.00 83.06 190 TRP A C 1
ATOM 1472 O O . TRP A 1 190 ? 17.181 -17.346 -1.253 1.00 83.06 190 TRP A O 1
ATOM 1482 N N . TYR A 1 191 ? 16.942 -17.082 0.958 1.00 83.06 191 TYR A N 1
ATOM 1483 C CA . TYR A 1 191 ? 15.660 -17.776 1.102 1.00 83.06 191 TYR A CA 1
ATOM 1484 C C . TYR A 1 191 ? 14.476 -17.027 0.474 1.00 83.06 191 TYR A C 1
ATOM 1486 O O . TYR A 1 191 ? 13.395 -17.592 0.361 1.00 83.06 191 TYR A O 1
ATOM 1494 N N . MET A 1 192 ? 14.656 -15.763 0.088 1.00 78.50 192 MET A N 1
ATOM 1495 C CA . MET A 1 192 ? 13.666 -15.001 -0.678 1.00 78.50 192 MET A CA 1
ATOM 1496 C C . MET A 1 192 ? 13.829 -15.217 -2.188 1.00 78.50 192 MET A C 1
ATOM 1498 O O . MET A 1 192 ? 12.887 -14.986 -2.943 1.00 78.50 192 MET A O 1
ATOM 1502 N N . LEU A 1 193 ? 15.011 -15.658 -2.632 1.00 83.44 193 LEU A N 1
ATOM 1503 C CA . LEU A 1 193 ? 15.322 -15.938 -4.037 1.00 83.44 193 LEU A CA 1
ATOM 1504 C C . LEU A 1 193 ? 15.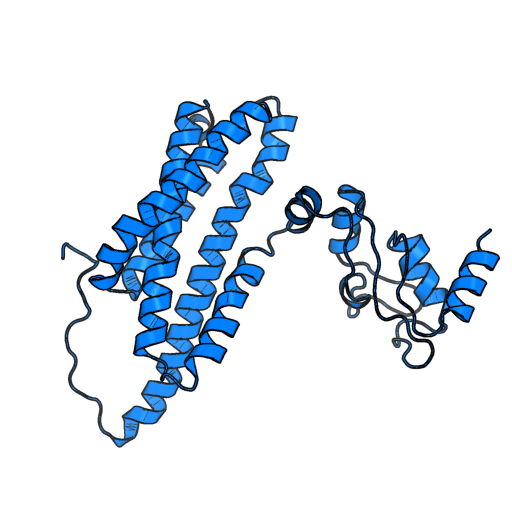018 -17.391 -4.411 1.00 83.44 193 LEU A C 1
ATOM 1506 O O . LEU A 1 193 ? 14.670 -17.669 -5.556 1.00 83.44 193 LEU A O 1
ATOM 1510 N N . ILE A 1 194 ? 15.137 -18.311 -3.452 1.00 87.44 194 ILE A N 1
ATOM 1511 C CA . ILE A 1 194 ? 14.981 -19.754 -3.659 1.00 87.44 194 ILE A CA 1
ATOM 1512 C C . ILE A 1 194 ? 13.720 -20.255 -2.953 1.00 87.44 194 ILE A C 1
ATOM 1514 O O . ILE A 1 194 ? 13.560 -20.083 -1.745 1.00 87.44 194 ILE A O 1
ATOM 1518 N N . ASP A 1 195 ? 12.847 -20.924 -3.704 1.00 84.38 195 ASP A N 1
ATOM 1519 C CA . ASP A 1 195 ? 11.661 -21.600 -3.180 1.00 84.38 195 ASP A CA 1
ATOM 1520 C C . ASP A 1 195 ? 12.092 -22.908 -2.503 1.00 84.38 195 ASP A C 1
ATOM 1522 O O . ASP A 1 195 ? 12.371 -23.907 -3.172 1.00 84.38 195 ASP A O 1
ATOM 1526 N N . LYS A 1 196 ? 12.191 -22.899 -1.168 1.00 83.50 196 LYS A N 1
ATOM 1527 C CA . LYS A 1 196 ? 12.672 -24.058 -0.399 1.00 83.50 196 LYS A CA 1
ATOM 1528 C C . LYS A 1 196 ? 11.778 -25.288 -0.521 1.00 83.50 196 LYS A C 1
ATOM 1530 O O . LYS A 1 196 ? 12.282 -26.396 -0.402 1.00 83.50 196 LYS A O 1
ATOM 1535 N N . GLU A 1 197 ? 10.477 -25.105 -0.728 1.00 83.44 197 GLU A N 1
ATOM 1536 C CA . GLU A 1 197 ? 9.520 -26.215 -0.763 1.00 83.44 197 GLU A CA 1
ATOM 1537 C C . GLU A 1 197 ? 9.580 -26.957 -2.098 1.00 83.44 197 GLU A C 1
ATOM 1539 O O . GLU A 1 197 ? 9.413 -28.177 -2.153 1.00 83.44 197 GLU A O 1
ATOM 1544 N N . LYS A 1 198 ? 9.839 -26.223 -3.187 1.00 84.38 198 LYS A N 1
ATOM 1545 C CA . LYS A 1 198 ? 9.950 -26.801 -4.533 1.00 84.38 198 LYS A CA 1
ATOM 1546 C C . LYS A 1 198 ? 11.372 -27.205 -4.911 1.00 84.38 198 LYS A C 1
ATOM 1548 O O . LYS A 1 198 ? 11.539 -28.032 -5.808 1.00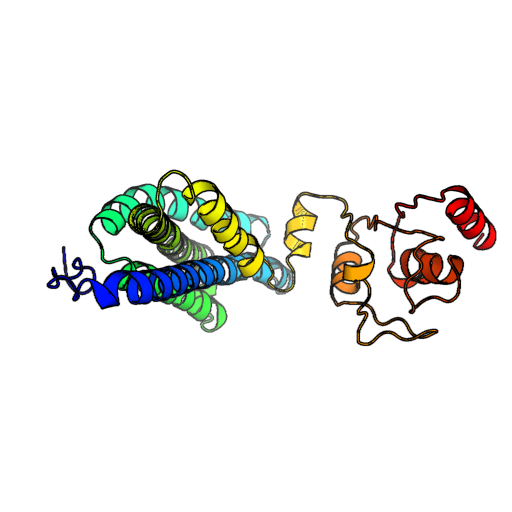 84.38 198 LYS A O 1
ATOM 1553 N N . SER A 1 199 ? 12.380 -26.625 -4.264 1.00 87.56 199 SER A N 1
ATOM 1554 C CA . SER A 1 199 ? 13.786 -26.929 -4.532 1.00 87.56 199 SER A CA 1
ATOM 1555 C C . SER A 1 199 ? 14.203 -28.270 -3.936 1.00 87.56 199 SER A C 1
ATOM 1557 O O . SER A 1 199 ? 13.757 -28.664 -2.861 1.00 87.56 199 SER A O 1
ATOM 1559 N N . LYS A 1 200 ? 15.101 -28.965 -4.633 1.00 89.06 200 LYS A N 1
ATOM 1560 C CA . LYS A 1 200 ? 15.752 -30.197 -4.172 1.00 89.06 200 LYS A CA 1
ATOM 1561 C C . LYS A 1 200 ? 17.245 -30.121 -4.472 1.00 89.06 200 LYS A C 1
ATOM 1563 O O . LYS A 1 200 ? 17.661 -29.331 -5.318 1.00 89.06 200 LYS A O 1
ATOM 1568 N N . VAL A 1 201 ? 18.038 -30.974 -3.826 1.00 86.44 201 VAL A N 1
ATOM 1569 C CA . VAL A 1 201 ? 19.467 -31.121 -4.145 1.00 86.44 201 VAL A CA 1
ATOM 1570 C C . VAL A 1 201 ? 19.627 -31.369 -5.650 1.00 86.44 201 VAL A C 1
ATOM 1572 O O . VAL A 1 201 ? 18.973 -32.246 -6.216 1.00 86.44 201 VAL A O 1
ATOM 1575 N N . GLY A 1 202 ? 20.439 -30.542 -6.310 1.00 84.50 202 GLY A N 1
ATOM 1576 C CA . GLY A 1 202 ? 20.663 -30.581 -7.760 1.00 84.50 202 GLY A CA 1
ATOM 1577 C C . GLY A 1 202 ? 19.592 -29.905 -8.632 1.00 84.50 202 GLY A C 1
ATOM 1578 O O . GLY A 1 202 ? 19.825 -29.728 -9.826 1.00 84.50 202 GLY A O 1
ATOM 1579 N N . ASN A 1 203 ? 18.451 -29.478 -8.077 1.00 87.75 203 ASN A N 1
ATOM 1580 C CA . ASN A 1 203 ? 17.408 -28.750 -8.809 1.00 87.75 203 ASN A CA 1
ATOM 1581 C C . ASN A 1 203 ? 16.820 -27.604 -7.970 1.00 87.75 203 ASN A C 1
ATOM 1583 O O . ASN A 1 203 ? 15.879 -27.791 -7.192 1.00 87.75 203 ASN A O 1
ATOM 1587 N N . ILE A 1 204 ? 17.375 -26.407 -8.156 1.00 91.69 204 ILE A N 1
ATOM 1588 C CA . ILE A 1 204 ? 16.962 -25.195 -7.447 1.00 91.69 204 ILE A CA 1
ATOM 1589 C C . ILE A 1 204 ? 15.848 -24.489 -8.221 1.00 91.69 204 ILE A C 1
ATOM 1591 O O . ILE A 1 204 ? 16.008 -24.143 -9.392 1.00 91.69 204 ILE A O 1
ATOM 1595 N N . VAL A 1 205 ? 14.724 -24.251 -7.547 1.00 87.88 205 VAL A N 1
ATOM 1596 C CA . VAL A 1 205 ? 13.581 -23.506 -8.078 1.00 87.88 205 VAL A CA 1
ATOM 1597 C C . VAL A 1 205 ? 13.607 -22.095 -7.505 1.00 87.88 205 VAL A C 1
ATOM 1599 O O . VAL A 1 205 ? 13.561 -21.899 -6.292 1.00 87.88 205 VAL A O 1
ATOM 1602 N N . TYR A 1 206 ? 13.665 -21.102 -8.387 1.00 87.56 206 TYR A N 1
ATOM 1603 C CA . TYR A 1 206 ? 13.691 -19.696 -7.997 1.00 87.56 206 TYR A CA 1
ATOM 1604 C C . TYR A 1 206 ? 12.289 -19.125 -7.818 1.00 87.56 206 TYR A C 1
ATOM 1606 O O . TYR A 1 206 ? 11.345 -19.489 -8.528 1.00 87.56 206 TYR A O 1
ATOM 1614 N N . THR A 1 207 ? 12.165 -18.189 -6.884 1.00 84.06 207 THR A N 1
ATOM 1615 C CA . THR A 1 207 ? 10.940 -17.416 -6.695 1.00 84.06 207 THR A CA 1
ATOM 1616 C C . THR A 1 207 ? 10.740 -16.437 -7.864 1.00 84.06 207 THR A C 1
ATOM 1618 O O . THR A 1 207 ? 11.696 -16.093 -8.571 1.00 84.06 207 THR A O 1
ATOM 1621 N N . PRO A 1 208 ? 9.510 -15.931 -8.083 1.00 82.19 208 PRO A N 1
ATOM 1622 C CA . PRO A 1 208 ? 9.251 -14.899 -9.092 1.00 82.19 208 PRO A CA 1
ATOM 1623 C C . PRO A 1 208 ? 10.119 -13.640 -8.938 1.00 82.19 208 PRO A C 1
ATOM 1625 O O . PRO A 1 208 ? 10.405 -12.981 -9.936 1.00 82.19 208 PRO A O 1
ATOM 1628 N N . LEU A 1 209 ? 10.601 -13.355 -7.721 1.00 80.69 209 LEU A N 1
ATOM 1629 C CA . LEU A 1 209 ? 11.458 -12.211 -7.408 1.00 80.69 209 LEU A CA 1
ATOM 1630 C C . LEU A 1 209 ? 12.720 -12.167 -8.279 1.00 80.69 209 LEU A C 1
ATOM 1632 O O . LEU A 1 209 ? 13.087 -11.100 -8.755 1.00 80.69 209 LEU A O 1
ATOM 1636 N N . VAL A 1 210 ? 13.354 -13.313 -8.549 1.00 83.75 210 VAL A N 1
ATOM 1637 C CA . VAL A 1 210 ? 14.566 -13.374 -9.388 1.00 83.75 210 VAL A CA 1
ATOM 1638 C C . VAL A 1 210 ? 14.290 -12.861 -10.802 1.00 83.75 210 VAL A C 1
ATOM 1640 O O . VAL A 1 210 ? 15.071 -12.088 -11.354 1.00 83.75 210 VAL A O 1
ATOM 1643 N N . LYS A 1 211 ? 13.143 -13.240 -11.379 1.00 83.00 211 LYS A N 1
ATOM 1644 C CA . LYS A 1 211 ? 12.737 -12.773 -12.711 1.00 83.00 211 LYS A CA 1
ATOM 1645 C C . LYS A 1 211 ? 12.408 -11.282 -12.708 1.00 83.00 211 LYS A C 1
ATOM 1647 O O . LYS A 1 211 ? 12.768 -10.586 -13.653 1.00 83.00 211 LYS A O 1
ATOM 1652 N N . GLU A 1 212 ? 11.756 -10.793 -11.654 1.00 78.06 212 GLU A N 1
ATOM 1653 C CA . GLU A 1 212 ? 11.459 -9.365 -11.505 1.00 78.06 212 GLU A CA 1
ATOM 1654 C C . GLU A 1 212 ? 12.741 -8.528 -11.394 1.00 78.06 212 GLU A C 1
ATOM 1656 O O . GLU A 1 212 ? 12.878 -7.530 -12.097 1.00 78.06 212 GLU A O 1
ATOM 1661 N N . LEU A 1 213 ? 13.714 -8.954 -10.586 1.00 81.75 213 LEU A N 1
ATOM 1662 C CA . LEU A 1 213 ? 14.995 -8.256 -10.429 1.00 81.75 213 LEU A CA 1
ATOM 1663 C C . LEU A 1 213 ? 15.791 -8.203 -11.736 1.00 81.75 213 LEU A C 1
ATOM 1665 O O . LEU A 1 213 ? 16.292 -7.141 -12.114 1.00 81.75 213 LEU A O 1
ATOM 1669 N N . ALA A 1 214 ? 15.828 -9.317 -12.473 1.00 83.62 214 ALA A N 1
ATOM 1670 C CA . ALA A 1 214 ? 16.467 -9.380 -13.783 1.00 83.62 214 ALA A CA 1
ATOM 1671 C C . ALA A 1 214 ? 15.808 -8.432 -14.802 1.00 83.62 214 ALA A C 1
ATOM 1673 O O . ALA A 1 214 ? 16.503 -7.804 -15.603 1.00 83.62 214 ALA A O 1
ATOM 1674 N N . GLN A 1 215 ? 14.479 -8.277 -14.756 1.00 83.88 215 GLN A N 1
ATOM 1675 C CA . GLN A 1 215 ? 13.747 -7.370 -15.646 1.00 83.88 215 GLN A CA 1
ATOM 1676 C C . GLN A 1 215 ? 14.158 -5.902 -15.453 1.00 83.88 215 GLN A C 1
ATOM 1678 O O . GLN A 1 215 ? 14.228 -5.155 -16.432 1.00 83.88 215 GLN A O 1
ATOM 1683 N N . TYR A 1 216 ? 14.420 -5.483 -14.213 1.00 82.62 216 TYR A N 1
ATOM 1684 C CA . TYR A 1 216 ? 14.760 -4.095 -13.882 1.00 82.62 216 TYR A CA 1
ATOM 1685 C C . TYR A 1 216 ? 16.266 -3.817 -13.837 1.00 82.62 216 TYR A C 1
ATOM 1687 O O . TYR A 1 216 ? 16.650 -2.678 -13.592 1.00 82.62 216 TYR A O 1
ATOM 1695 N N . LYS A 1 217 ? 17.112 -4.819 -14.127 1.00 84.25 217 LYS A N 1
ATOM 1696 C CA . LYS A 1 217 ? 18.584 -4.714 -14.101 1.00 84.25 217 LYS A CA 1
ATOM 1697 C C . LYS A 1 217 ? 19.131 -4.174 -12.772 1.00 84.25 217 LYS A C 1
ATOM 1699 O O . LYS A 1 217 ? 20.122 -3.451 -12.767 1.00 84.25 217 LYS A O 1
ATOM 1704 N N . MET A 1 218 ? 18.469 -4.502 -11.666 1.00 81.62 218 MET A N 1
ATOM 1705 C CA . MET A 1 218 ? 18.909 -4.073 -10.340 1.00 81.62 218 MET A CA 1
ATOM 1706 C C . MET A 1 218 ? 20.128 -4.876 -9.892 1.00 81.62 218 MET A C 1
ATOM 1708 O O . MET A 1 218 ? 20.200 -6.081 -10.145 1.00 81.62 218 MET A O 1
ATOM 1712 N N . GLU A 1 219 ? 21.048 -4.233 -9.173 1.00 87.44 219 GLU A N 1
ATOM 1713 C CA . GLU A 1 219 ? 22.106 -4.949 -8.465 1.00 87.44 219 GLU A CA 1
ATOM 1714 C C . GLU A 1 219 ? 21.485 -5.847 -7.387 1.00 87.44 219 GLU A C 1
ATOM 1716 O O . GLU A 1 219 ? 20.603 -5.438 -6.628 1.00 87.44 219 GLU A O 1
ATOM 1721 N N . LEU A 1 220 ? 21.932 -7.097 -7.321 1.00 87.88 220 LEU A N 1
ATOM 1722 C CA . LEU A 1 220 ? 21.399 -8.096 -6.404 1.00 87.88 220 LEU A CA 1
ATOM 1723 C C . LEU A 1 220 ? 22.526 -8.579 -5.500 1.00 87.88 220 LEU A C 1
ATOM 1725 O O . LEU A 1 220 ? 23.432 -9.273 -5.959 1.00 87.88 220 LEU A O 1
ATOM 1729 N N . HIS A 1 221 ? 22.446 -8.228 -4.214 1.00 90.75 221 HIS A N 1
ATOM 1730 C CA . HIS A 1 221 ? 23.455 -8.533 -3.196 1.00 90.75 221 HIS A CA 1
ATOM 1731 C C . HIS A 1 221 ? 22.868 -9.381 -2.052 1.00 90.75 221 HIS A C 1
ATOM 1733 O O . HIS A 1 221 ? 22.608 -8.854 -0.966 1.00 90.75 221 HIS A O 1
ATOM 1739 N N . PRO A 1 222 ? 22.612 -10.688 -2.251 1.00 86.50 222 PRO A N 1
ATOM 1740 C CA . PRO A 1 222 ? 21.971 -11.501 -1.242 1.00 86.50 222 PRO A CA 1
ATOM 1741 C C . PRO A 1 222 ? 22.867 -11.722 -0.021 1.00 86.50 222 PRO A C 1
ATOM 1743 O O . PRO A 1 222 ? 24.074 -11.931 -0.144 1.00 86.50 222 PRO A O 1
ATOM 1746 N N . TYR A 1 223 ? 22.248 -11.761 1.155 1.00 83.00 223 TYR A N 1
ATOM 1747 C CA . TYR A 1 223 ? 22.832 -12.253 2.409 1.00 83.00 223 TYR A CA 1
ATOM 1748 C C . TYR A 1 223 ? 22.070 -13.519 2.845 1.00 83.00 223 TYR A C 1
ATOM 1750 O O . TYR A 1 223 ? 21.008 -13.833 2.323 1.00 83.00 223 TYR A O 1
ATOM 1758 N N . THR A 1 224 ? 22.464 -14.365 3.781 1.00 77.75 224 THR A N 1
ATOM 1759 C CA . THR A 1 224 ? 23.713 -14.595 4.493 1.00 77.75 224 THR A CA 1
ATOM 1760 C C . THR A 1 224 ? 24.213 -15.945 3.975 1.00 77.75 224 THR A C 1
ATOM 1762 O O . THR A 1 224 ? 23.549 -16.960 4.205 1.00 77.75 224 THR A O 1
ATOM 1765 N N . VAL A 1 225 ? 25.316 -15.970 3.224 1.00 85.00 225 VAL A N 1
ATOM 1766 C CA . VAL A 1 225 ? 25.936 -17.224 2.764 1.00 85.00 225 VAL A CA 1
ATOM 1767 C C . VAL A 1 225 ? 26.885 -17.716 3.851 1.00 85.00 225 VAL A C 1
ATOM 1769 O O . VAL A 1 225 ? 27.779 -16.989 4.280 1.00 85.00 225 VAL A O 1
ATOM 1772 N N . ARG A 1 226 ? 26.678 -18.946 4.326 1.00 86.88 226 ARG A N 1
ATOM 1773 C CA . ARG A 1 226 ? 27.439 -19.526 5.436 1.00 86.88 226 ARG A CA 1
ATOM 1774 C C . ARG A 1 226 ? 27.796 -20.974 5.160 1.00 86.88 226 ARG A C 1
ATOM 1776 O O . ARG A 1 226 ? 26.915 -21.786 4.898 1.00 86.88 226 ARG A O 1
ATOM 1783 N N . LYS A 1 227 ? 29.087 -21.296 5.269 1.00 87.06 227 LYS A N 1
ATOM 1784 C CA . LYS A 1 227 ? 29.615 -22.656 5.082 1.00 87.06 227 LYS A CA 1
ATOM 1785 C C . LYS A 1 227 ? 29.176 -23.605 6.195 1.00 87.06 227 LYS A C 1
ATOM 1787 O O . LYS A 1 227 ? 28.953 -24.783 5.953 1.00 87.06 227 LYS A O 1
ATOM 1792 N N . ASP A 1 228 ? 29.081 -23.087 7.411 1.00 87.44 228 ASP A N 1
ATOM 1793 C CA . ASP A 1 228 ? 28.763 -23.830 8.629 1.00 87.44 228 ASP A CA 1
ATOM 1794 C C . ASP A 1 228 ? 27.255 -24.019 8.861 1.00 87.44 228 ASP A C 1
ATOM 1796 O O . ASP A 1 228 ? 26.857 -24.819 9.702 1.00 87.44 228 ASP A O 1
ATOM 1800 N N . ALA A 1 229 ? 26.419 -23.310 8.100 1.00 85.50 229 ALA A N 1
ATOM 1801 C CA . ALA A 1 229 ? 24.962 -23.376 8.161 1.00 85.50 229 ALA A CA 1
ATOM 1802 C C . ALA A 1 229 ? 24.357 -23.525 6.753 1.00 85.50 229 ALA A C 1
ATOM 1804 O O . ALA A 1 229 ? 23.431 -22.800 6.377 1.00 85.50 229 ALA A O 1
ATOM 1805 N N . LEU A 1 230 ? 24.916 -24.447 5.961 1.00 86.75 230 LEU A N 1
ATOM 1806 C CA . LEU A 1 230 ? 24.436 -24.739 4.612 1.00 86.75 230 LEU A CA 1
ATOM 1807 C C . LEU A 1 230 ? 23.000 -25.291 4.653 1.00 86.75 230 LEU A C 1
ATOM 1809 O O . LEU A 1 230 ? 22.718 -26.214 5.420 1.00 86.75 230 LEU A O 1
ATOM 1813 N N . PRO A 1 231 ? 22.081 -24.751 3.836 1.00 84.31 231 PRO A N 1
ATOM 1814 C CA . PRO A 1 231 ? 20.748 -25.321 3.688 1.00 84.31 231 PRO A CA 1
ATOM 1815 C C . PRO A 1 231 ? 20.820 -26.759 3.172 1.00 84.31 231 PRO A C 1
ATOM 1817 O O . PRO A 1 231 ? 21.627 -27.042 2.294 1.00 84.31 231 PRO A O 1
ATOM 1820 N N . GLU A 1 232 ? 19.892 -27.622 3.598 1.00 86.88 232 GLU A N 1
ATOM 1821 C CA . GLU A 1 232 ? 19.783 -29.026 3.140 1.00 86.88 232 GLU A CA 1
ATOM 1822 C C . GLU A 1 232 ? 19.619 -29.183 1.613 1.00 86.88 232 GLU A C 1
ATOM 1824 O O . GLU A 1 232 ? 19.709 -30.278 1.068 1.00 86.88 232 GLU A O 1
ATOM 1829 N N . LEU A 1 233 ? 19.376 -28.073 0.913 1.00 85.88 233 LEU A N 1
ATOM 1830 C CA . LEU A 1 233 ? 19.278 -27.974 -0.541 1.00 85.88 233 LEU A CA 1
ATOM 1831 C C . LEU A 1 233 ? 20.644 -28.030 -1.246 1.00 85.88 233 LEU A C 1
ATOM 1833 O O . LEU A 1 233 ? 20.679 -28.245 -2.457 1.00 85.88 233 LEU A O 1
ATOM 1837 N N . PHE A 1 234 ? 21.738 -27.809 -0.514 1.00 88.50 234 PHE A N 1
ATOM 1838 C CA . PHE A 1 234 ? 23.090 -27.688 -1.047 1.00 88.50 234 PHE A CA 1
ATOM 1839 C C . PHE A 1 234 ? 24.034 -28.660 -0.350 1.00 88.50 234 PHE A C 1
ATOM 1841 O O . PHE A 1 234 ? 24.101 -28.717 0.877 1.00 88.50 234 PHE A O 1
ATOM 1848 N N . THR A 1 235 ? 24.808 -29.397 -1.140 1.00 87.75 235 THR A N 1
ATOM 1849 C CA . THR A 1 235 ? 25.777 -30.376 -0.621 1.00 87.75 235 THR A CA 1
ATOM 1850 C C . THR A 1 235 ? 27.097 -29.706 -0.242 1.00 87.75 235 THR A C 1
ATOM 1852 O O . THR A 1 235 ? 27.844 -30.191 0.606 1.00 87.75 235 THR A O 1
ATOM 1855 N N . ASN A 1 236 ? 27.406 -28.582 -0.886 1.00 89.75 236 ASN A N 1
ATOM 1856 C CA . ASN A 1 236 ? 28.610 -27.795 -0.661 1.00 89.75 236 ASN A CA 1
ATOM 1857 C C . ASN A 1 236 ? 28.332 -26.302 -0.900 1.00 89.75 236 ASN A C 1
ATOM 1859 O O . ASN A 1 236 ? 27.301 -25.919 -1.452 1.00 89.75 236 ASN A O 1
ATOM 1863 N N . ILE A 1 237 ? 29.265 -25.450 -0.470 1.00 90.25 237 ILE A N 1
ATOM 1864 C CA . ILE A 1 237 ? 29.114 -23.996 -0.585 1.00 90.25 237 ILE A CA 1
ATOM 1865 C C . ILE A 1 237 ? 29.217 -23.490 -2.031 1.00 90.25 237 ILE A C 1
ATOM 1867 O O . ILE A 1 237 ? 28.567 -22.505 -2.372 1.00 90.25 237 ILE A O 1
ATOM 1871 N N . ASP A 1 238 ? 29.960 -24.190 -2.891 1.00 90.94 238 ASP A N 1
ATOM 1872 C CA . ASP A 1 238 ? 30.123 -23.826 -4.302 1.00 90.94 238 ASP A CA 1
ATOM 1873 C C . ASP A 1 238 ? 28.780 -23.942 -5.054 1.00 90.94 238 ASP A C 1
ATOM 1875 O O . ASP A 1 238 ? 28.460 -23.080 -5.868 1.00 90.94 238 ASP A O 1
ATOM 1879 N N . GLU A 1 239 ? 27.936 -24.928 -4.725 1.00 90.81 239 GLU A N 1
ATOM 1880 C CA . GLU A 1 239 ? 26.570 -25.046 -5.263 1.00 90.81 239 GLU A CA 1
ATOM 1881 C C . GLU A 1 239 ? 25.682 -23.862 -4.859 1.00 90.81 239 GLU A C 1
ATOM 1883 O O . GLU A 1 239 ? 24.868 -23.393 -5.657 1.00 90.81 239 GLU A O 1
ATOM 1888 N N . MET A 1 240 ? 25.845 -23.357 -3.633 1.00 90.12 240 MET A N 1
ATOM 1889 C CA . MET A 1 240 ? 25.111 -22.183 -3.162 1.00 90.12 240 MET A CA 1
ATOM 1890 C C . MET A 1 240 ? 25.596 -20.910 -3.868 1.00 90.12 240 MET A C 1
ATOM 1892 O O . MET A 1 240 ? 24.772 -20.085 -4.267 1.00 90.12 240 MET A O 1
ATOM 1896 N N . TYR A 1 241 ? 26.908 -20.757 -4.076 1.00 92.06 241 TYR A N 1
ATOM 1897 C CA . TYR A 1 241 ? 27.454 -19.645 -4.856 1.00 92.06 241 TYR A CA 1
ATOM 1898 C C . TYR A 1 241 ? 27.007 -19.696 -6.319 1.00 92.06 241 TYR A C 1
ATOM 1900 O O . TYR A 1 241 ? 26.578 -18.671 -6.843 1.00 92.06 241 TYR A O 1
ATOM 1908 N N . ASP A 1 242 ? 27.013 -20.868 -6.958 1.00 91.00 242 ASP A N 1
ATOM 1909 C CA . ASP A 1 242 ? 26.509 -21.047 -8.324 1.00 91.00 242 ASP A CA 1
ATOM 1910 C C . ASP A 1 242 ? 25.017 -20.702 -8.429 1.00 91.00 242 ASP A C 1
ATOM 1912 O O . ASP A 1 242 ? 24.589 -19.974 -9.331 1.00 91.00 242 ASP A O 1
ATOM 1916 N N . ALA A 1 243 ? 24.221 -21.154 -7.458 1.00 90.12 243 ALA A N 1
ATOM 1917 C CA . ALA A 1 243 ? 22.798 -20.855 -7.411 1.00 90.12 243 ALA A CA 1
ATOM 1918 C C . ALA A 1 243 ? 22.504 -19.352 -7.277 1.00 90.12 243 ALA A C 1
ATOM 1920 O O . ALA A 1 243 ? 21.504 -18.889 -7.826 1.00 90.12 243 ALA A O 1
ATOM 1921 N N . LEU A 1 244 ? 23.342 -18.596 -6.567 1.00 90.62 244 LEU A N 1
ATOM 1922 C CA . LEU A 1 244 ? 23.132 -17.167 -6.330 1.00 90.62 244 LEU A CA 1
ATOM 1923 C C . LEU A 1 244 ? 23.779 -16.290 -7.411 1.00 90.62 244 LEU A C 1
ATOM 1925 O O . LEU A 1 244 ? 23.090 -15.485 -8.032 1.00 90.62 244 LEU A O 1
ATOM 1929 N N . LEU A 1 245 ? 25.078 -16.450 -7.661 1.00 90.25 245 LEU A N 1
ATOM 1930 C CA . LEU A 1 245 ? 25.842 -15.595 -8.573 1.00 90.25 245 LEU A CA 1
ATOM 1931 C C . LEU A 1 245 ? 25.522 -15.903 -10.039 1.00 90.25 245 LEU A C 1
ATOM 1933 O O . LEU A 1 245 ? 25.167 -15.003 -10.795 1.00 90.25 245 LEU A O 1
ATOM 1937 N N . ASN A 1 246 ? 25.577 -17.177 -10.437 1.00 89.56 246 ASN A N 1
ATOM 1938 C CA . ASN A 1 246 ? 25.450 -17.548 -11.850 1.00 89.56 246 ASN A CA 1
ATOM 1939 C C . ASN A 1 246 ? 23.989 -17.703 -12.286 1.00 89.56 246 ASN A C 1
ATOM 1941 O O . ASN A 1 246 ? 23.619 -17.289 -13.382 1.00 89.56 246 ASN A O 1
ATOM 1945 N N . LYS A 1 247 ? 23.147 -18.313 -11.443 1.00 89.31 247 LYS A N 1
ATOM 1946 C CA . LYS A 1 247 ? 21.767 -18.672 -11.812 1.00 89.31 247 LYS A CA 1
ATOM 1947 C C . LYS A 1 247 ? 20.716 -17.645 -11.386 1.00 89.31 247 LYS A C 1
ATOM 1949 O O . LYS A 1 247 ? 19.809 -17.369 -12.166 1.00 89.31 247 LYS A O 1
ATOM 1954 N N . ALA A 1 248 ? 20.822 -17.070 -10.183 1.00 86.50 248 ALA A N 1
ATOM 1955 C CA . ALA A 1 248 ? 19.913 -16.004 -9.742 1.00 86.50 248 ALA A CA 1
ATOM 1956 C C . ALA A 1 248 ? 20.310 -14.611 -10.261 1.00 86.50 248 ALA A C 1
ATOM 1958 O O . ALA A 1 248 ? 19.526 -13.674 -10.129 1.00 86.50 248 ALA A O 1
ATOM 1959 N N . GLY A 1 249 ? 21.503 -14.468 -10.851 1.00 86.31 249 GLY A N 1
ATOM 1960 C CA . GLY A 1 249 ? 21.994 -13.195 -11.380 1.00 86.31 249 GLY A CA 1
ATOM 1961 C C . GLY A 1 249 ? 22.444 -12.211 -10.299 1.00 86.31 249 GLY A C 1
ATOM 1962 O O . GLY A 1 249 ? 22.364 -11.003 -10.510 1.00 86.31 249 GLY A O 1
ATOM 1963 N N . ALA A 1 250 ? 22.879 -12.702 -9.133 1.00 89.25 250 ALA A N 1
ATOM 1964 C CA . ALA A 1 250 ? 23.451 -11.848 -8.099 1.00 89.25 250 ALA A CA 1
ATOM 1965 C C . ALA A 1 250 ? 24.781 -11.235 -8.561 1.00 89.25 250 ALA A C 1
ATOM 1967 O O . ALA A 1 250 ? 25.675 -11.942 -9.021 1.00 89.25 250 ALA A O 1
ATOM 1968 N N . THR A 1 251 ? 24.928 -9.922 -8.398 1.00 88.44 251 THR A N 1
ATOM 1969 C CA . THR A 1 251 ? 26.151 -9.173 -8.736 1.00 88.44 251 THR A CA 1
ATOM 1970 C C . THR A 1 251 ? 27.224 -9.303 -7.656 1.00 88.44 251 THR A C 1
ATOM 1972 O O . THR A 1 251 ? 28.415 -9.223 -7.949 1.00 88.44 251 THR A O 1
ATOM 1975 N N . ALA A 1 252 ? 26.814 -9.544 -6.412 1.00 87.81 252 ALA A N 1
ATOM 1976 C CA . ALA A 1 252 ? 27.686 -9.846 -5.281 1.00 87.81 252 ALA A CA 1
ATOM 1977 C C . ALA A 1 252 ? 26.922 -10.682 -4.249 1.00 87.81 252 ALA A C 1
ATOM 1979 O O . ALA A 1 252 ? 25.709 -10.815 -4.342 1.00 87.81 252 ALA A O 1
ATOM 1980 N N . VAL A 1 253 ? 27.610 -11.230 -3.248 1.00 90.38 253 VAL A N 1
ATOM 1981 C CA . VAL A 1 253 ? 27.001 -11.974 -2.132 1.00 90.38 253 VAL A CA 1
ATOM 1982 C C . VAL A 1 253 ? 27.653 -11.571 -0.814 1.00 90.38 253 VAL A C 1
ATOM 1984 O O . VAL A 1 253 ? 28.868 -11.388 -0.747 1.00 90.38 253 VAL A O 1
ATOM 1987 N N . PHE A 1 254 ? 26.857 -11.467 0.248 1.00 88.88 254 PHE A N 1
ATOM 1988 C CA . PHE A 1 254 ? 27.354 -11.293 1.610 1.00 88.88 254 PHE A CA 1
ATOM 1989 C C . PHE A 1 254 ? 27.567 -12.664 2.254 1.00 88.88 254 PHE A C 1
ATOM 1991 O O . PHE A 1 254 ? 26.613 -13.408 2.513 1.00 88.88 254 PHE A O 1
ATOM 1998 N N . THR A 1 255 ? 28.834 -12.990 2.495 1.00 89.50 255 THR A N 1
ATOM 1999 C CA . THR A 1 255 ? 29.287 -14.251 3.087 1.00 89.50 255 THR A CA 1
ATOM 2000 C C . THR A 1 255 ? 30.168 -13.982 4.299 1.00 89.50 255 THR A C 1
ATOM 2002 O O . THR A 1 255 ? 31.002 -13.077 4.270 1.00 89.50 255 THR A O 1
ATOM 2005 N N . ASP A 1 256 ? 30.013 -14.798 5.340 1.00 86.44 256 ASP A N 1
ATOM 2006 C CA . ASP A 1 256 ? 30.902 -14.772 6.511 1.00 86.44 256 ASP A CA 1
ATOM 2007 C C . ASP A 1 256 ? 32.253 -15.461 6.213 1.00 86.44 256 ASP A C 1
ATOM 2009 O O . ASP A 1 256 ? 33.198 -15.358 6.993 1.00 86.44 256 ASP A O 1
ATOM 2013 N N . PHE A 1 257 ? 32.358 -16.145 5.064 1.00 89.75 257 PHE A N 1
ATOM 2014 C CA . PHE A 1 257 ? 33.530 -16.901 4.608 1.00 89.75 257 PHE A CA 1
ATOM 2015 C C . PHE A 1 257 ? 34.044 -16.332 3.270 1.00 89.75 257 PHE A C 1
ATOM 2017 O O . PHE A 1 257 ? 33.842 -16.945 2.213 1.00 89.75 257 PHE A O 1
ATOM 2024 N N . PRO A 1 258 ? 34.654 -15.129 3.266 1.00 86.94 258 PRO A N 1
ATOM 2025 C CA . PRO A 1 258 ? 35.036 -14.428 2.037 1.00 86.94 258 PRO A CA 1
ATOM 2026 C C . PRO A 1 258 ? 36.096 -15.170 1.215 1.00 86.94 258 PRO A C 1
ATOM 2028 O O . PRO A 1 258 ? 36.111 -15.054 -0.009 1.00 86.94 258 PRO A O 1
ATOM 2031 N N . ASP A 1 259 ? 36.944 -15.968 1.863 1.00 90.75 259 ASP A N 1
ATOM 2032 C CA . ASP A 1 259 ? 37.909 -16.868 1.229 1.00 90.75 259 ASP A CA 1
ATOM 2033 C C . ASP A 1 259 ? 37.230 -17.816 0.231 1.00 90.75 259 ASP A C 1
ATOM 2035 O O . ASP A 1 259 ? 37.618 -17.867 -0.936 1.00 90.75 259 ASP A O 1
ATOM 2039 N N . THR A 1 260 ? 36.148 -18.476 0.652 1.00 89.56 260 THR A N 1
ATOM 2040 C CA . THR A 1 260 ? 35.406 -19.424 -0.194 1.00 89.56 260 THR A CA 1
ATOM 2041 C C . THR A 1 260 ? 34.745 -18.745 -1.393 1.00 89.56 260 THR A C 1
ATOM 2043 O O . THR A 1 260 ? 34.756 -19.289 -2.495 1.00 89.56 260 THR A O 1
ATOM 2046 N N . GLY A 1 261 ? 34.215 -17.531 -1.209 1.00 86.50 261 GLY A N 1
ATOM 2047 C CA . GLY A 1 261 ? 33.619 -16.756 -2.298 1.00 86.50 261 GLY A CA 1
ATOM 2048 C C . GLY A 1 261 ? 34.663 -16.309 -3.323 1.00 86.50 261 GLY A C 1
ATOM 2049 O O . GLY A 1 261 ? 34.443 -16.417 -4.529 1.00 86.50 261 GLY A O 1
ATOM 2050 N N . VAL A 1 262 ? 35.836 -15.864 -2.859 1.00 88.50 262 VAL A N 1
ATOM 2051 C CA . VAL A 1 262 ? 36.956 -15.489 -3.737 1.00 88.50 262 VAL A CA 1
ATOM 2052 C C . VAL A 1 262 ? 37.492 -16.700 -4.499 1.00 88.50 262 VAL A C 1
ATOM 2054 O O . VAL A 1 262 ? 37.778 -16.588 -5.692 1.00 88.50 262 VAL A O 1
ATOM 2057 N N . GLU A 1 263 ? 37.630 -17.853 -3.844 1.00 91.12 263 GLU A N 1
ATOM 2058 C CA . GLU A 1 263 ? 38.030 -19.097 -4.508 1.00 91.12 263 GLU A CA 1
ATOM 2059 C C . GLU A 1 263 ? 37.029 -19.511 -5.586 1.00 91.12 263 GLU A C 1
ATOM 2061 O O . GLU A 1 263 ? 37.441 -19.808 -6.707 1.00 91.12 263 GLU A O 1
ATOM 2066 N N . PHE A 1 264 ? 35.728 -19.464 -5.292 1.00 89.94 264 PHE A N 1
ATOM 2067 C CA . PHE A 1 264 ? 34.679 -19.762 -6.265 1.00 89.94 264 PHE A CA 1
ATOM 2068 C C . PHE A 1 264 ? 34.765 -18.850 -7.500 1.00 89.94 264 PHE A C 1
ATOM 2070 O O . PHE A 1 264 ? 34.808 -19.334 -8.631 1.00 89.94 264 PHE A O 1
ATOM 2077 N N . LEU A 1 265 ? 34.891 -17.533 -7.296 1.00 88.00 265 LEU A N 1
ATOM 2078 C CA . LEU A 1 265 ? 35.018 -16.561 -8.389 1.00 88.00 265 LEU A CA 1
ATOM 2079 C C . LEU A 1 265 ? 36.294 -16.749 -9.225 1.00 88.00 265 LEU A C 1
ATOM 2081 O O . LEU A 1 265 ? 36.301 -16.424 -10.411 1.00 88.00 265 LEU A O 1
ATOM 2085 N N . LYS A 1 266 ? 37.378 -17.265 -8.630 1.00 89.38 266 LYS A N 1
ATOM 2086 C CA . LYS A 1 266 ? 38.611 -17.608 -9.359 1.00 89.38 266 LYS A CA 1
ATOM 2087 C C . LYS A 1 266 ? 38.462 -18.871 -10.206 1.00 89.38 266 LYS A C 1
ATOM 2089 O O . LYS A 1 266 ? 39.090 -18.937 -11.252 1.00 89.38 266 LYS A O 1
ATOM 2094 N N . LYS A 1 267 ? 37.660 -19.850 -9.770 1.00 83.44 267 LYS A N 1
ATOM 2095 C CA . LYS A 1 267 ? 37.407 -21.099 -10.517 1.00 83.44 267 LYS A CA 1
ATOM 2096 C C . LYS A 1 267 ? 36.536 -20.887 -11.764 1.00 83.44 267 LYS A C 1
ATOM 2098 O O . LYS A 1 267 ? 36.598 -21.698 -12.677 1.00 83.44 267 LYS A O 1
ATOM 2103 N N . GLY A 1 268 ? 35.700 -19.845 -11.773 1.00 65.62 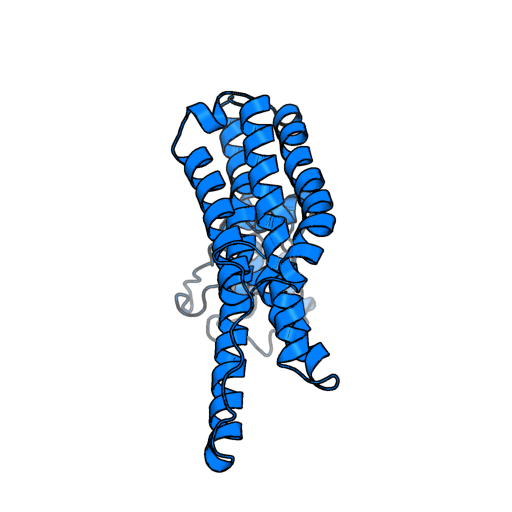268 GLY A N 1
ATOM 2104 C CA . GLY A 1 268 ? 34.777 -19.524 -12.870 1.00 65.62 268 GLY A CA 1
ATOM 2105 C C . GLY A 1 268 ? 35.330 -18.593 -13.959 1.00 65.62 268 GLY A C 1
ATOM 2106 O O . GLY A 1 268 ? 34.573 -18.226 -14.856 1.00 65.62 268 GLY A O 1
ATOM 2107 N N . LYS A 1 269 ? 36.604 -18.183 -13.871 1.00 50.81 269 LYS A N 1
ATOM 2108 C CA . LYS A 1 269 ? 37.343 -17.460 -14.922 1.00 50.81 269 LYS A CA 1
ATOM 2109 C C . LYS A 1 269 ? 38.272 -18.411 -15.660 1.00 50.81 269 LYS A C 1
ATOM 2111 O O . LYS A 1 269 ? 38.439 -18.203 -16.879 1.00 50.81 269 LYS A O 1
#